Protein AF-A0A2K5PB89-F1 (afdb_monomer_lite)

Sequence (288 aa):
MTTVTVTTEIPPRDKMEDNSALYESTSAHIIEETEYVKKIRTTLEKIRTQMFKDEVRHNSTNHSLDTKLEASREAGAAALRDVARRLFENYQTQSEEVRKKHEDSKHLLQVNKVEKEQKLKQHVENLNQVAEKLEEKHSQITELENLVQRMEKEKRTLLEKKLSLENKLLQLKSSATHGKRCQDLQMEISTLQEQISHLQFVIHSQHQNLRSVIQEMEGLKNNLKEQDKRIENLKEKVNILEAQNKELKTQVALSSETTRTKVSKAVSTSELKTEGISPYFMLIRLRK

Structure (mmCIF, N/CA/C/O backbone):
data_AF-A0A2K5PB89-F1
#
_entry.id   AF-A0A2K5PB89-F1
#
loop_
_atom_site.group_PDB
_atom_site.id
_atom_site.type_symbol
_atom_site.label_atom_id
_atom_site.label_alt_id
_atom_site.label_comp_id
_atom_site.label_asym_id
_atom_site.label_entity_id
_atom_site.label_seq_id
_atom_site.pdbx_PDB_ins_code
_atom_site.Cartn_x
_atom_site.Cartn_y
_atom_site.Cartn_z
_atom_site.occupancy
_atom_site.B_iso_or_equiv
_atom_site.auth_seq_id
_atom_site.auth_comp_id
_atom_site.auth_asym_id
_atom_site.auth_atom_id
_atom_site.pdbx_PDB_model_num
ATOM 1 N N . MET A 1 1 ? 60.518 40.244 -150.344 1.00 34.81 1 MET A N 1
ATOM 2 C CA . MET A 1 1 ? 61.698 41.002 -149.879 1.00 34.81 1 MET A CA 1
ATOM 3 C C . MET A 1 1 ? 62.028 40.466 -148.488 1.00 34.81 1 MET A C 1
ATOM 5 O O . MET A 1 1 ? 61.160 40.597 -147.645 1.00 34.81 1 MET A O 1
ATOM 9 N N . THR A 1 2 ? 63.117 39.778 -148.139 1.00 36.19 2 THR A N 1
ATOM 10 C CA . THR A 1 2 ? 64.404 39.467 -148.779 1.00 36.19 2 THR A CA 1
ATOM 11 C C . THR A 1 2 ? 65.082 38.387 -147.896 1.00 36.19 2 THR A C 1
ATOM 13 O O . THR A 1 2 ? 65.172 38.591 -146.693 1.00 36.19 2 THR A O 1
ATOM 16 N N . THR A 1 3 ? 65.428 37.237 -148.504 1.00 31.86 3 THR A N 1
ATOM 17 C CA . THR A 1 3 ? 66.574 36.295 -148.298 1.00 31.86 3 THR A CA 1
ATOM 18 C C . THR A 1 3 ? 67.055 35.900 -146.879 1.00 31.86 3 THR A C 1
ATOM 20 O O . THR A 1 3 ? 67.394 36.777 -146.099 1.00 31.86 3 THR A O 1
ATOM 23 N N . VAL A 1 4 ? 67.054 34.607 -146.474 1.00 37.09 4 VAL A N 1
ATOM 24 C CA . VAL A 1 4 ? 68.012 33.492 -146.807 1.00 37.09 4 VAL A CA 1
ATOM 25 C C . VAL A 1 4 ? 69.324 33.650 -145.981 1.00 37.09 4 VAL A C 1
ATOM 27 O O . VAL A 1 4 ? 69.800 34.763 -145.835 1.00 37.09 4 VAL A O 1
ATOM 30 N N . THR A 1 5 ? 69.919 32.658 -145.294 1.00 37.16 5 THR A N 1
ATOM 31 C CA . THR A 1 5 ? 70.374 31.332 -145.764 1.00 37.16 5 THR A CA 1
ATOM 32 C C . THR A 1 5 ? 70.824 30.428 -144.605 1.00 37.16 5 THR A C 1
ATOM 34 O O . THR A 1 5 ? 71.343 30.906 -143.601 1.00 37.16 5 THR A O 1
ATOM 37 N N . VAL A 1 6 ? 70.696 29.120 -144.829 1.00 48.22 6 VAL A N 1
ATOM 38 C CA . VAL A 1 6 ? 71.283 27.987 -144.094 1.00 48.22 6 VAL A CA 1
ATOM 39 C C . VAL A 1 6 ? 72.644 27.637 -144.703 1.00 48.22 6 VAL A C 1
ATOM 41 O O . VAL A 1 6 ? 72.766 27.697 -145.926 1.00 48.22 6 VAL A O 1
ATOM 44 N N . THR A 1 7 ? 73.592 27.142 -143.899 1.00 36.47 7 THR A N 1
ATOM 45 C CA . THR A 1 7 ? 74.644 26.249 -144.413 1.00 36.47 7 THR A CA 1
ATOM 46 C C . THR A 1 7 ? 75.006 25.159 -143.401 1.00 36.47 7 THR A C 1
ATOM 48 O O . THR A 1 7 ? 75.416 25.424 -142.275 1.00 36.47 7 THR A O 1
ATOM 51 N N . THR A 1 8 ? 74.788 23.927 -143.846 1.00 46.28 8 THR A N 1
ATOM 52 C CA . THR A 1 8 ? 75.186 22.621 -143.307 1.00 46.28 8 THR A CA 1
ATOM 53 C C . THR A 1 8 ? 76.665 22.362 -143.577 1.00 46.28 8 THR A C 1
ATOM 55 O O . THR A 1 8 ? 77.081 22.749 -144.657 1.00 46.28 8 THR A O 1
ATOM 58 N N . GLU A 1 9 ? 77.385 21.628 -142.712 1.00 33.53 9 GLU A N 1
ATOM 59 C CA . GLU A 1 9 ? 78.411 20.633 -143.108 1.00 33.53 9 GLU A CA 1
ATOM 60 C C . GLU A 1 9 ? 78.618 19.553 -142.014 1.00 33.53 9 GLU A C 1
ATOM 62 O O . GLU A 1 9 ? 78.543 19.828 -140.818 1.00 33.53 9 GLU A O 1
ATOM 67 N N . ILE A 1 10 ? 78.833 18.307 -142.454 1.00 39.19 10 ILE A N 1
ATOM 68 C CA . ILE A 1 10 ? 79.086 17.038 -141.726 1.00 39.19 10 ILE A CA 1
ATOM 69 C C . ILE A 1 10 ? 79.946 16.178 -142.699 1.00 39.19 10 ILE A C 1
ATOM 71 O O . ILE A 1 10 ? 79.710 16.335 -143.901 1.00 39.19 10 ILE A O 1
ATOM 75 N N . PRO A 1 11 ? 80.752 15.143 -142.332 1.00 66.00 11 PRO A N 1
ATOM 76 C CA . PRO A 1 11 ? 81.636 14.802 -141.189 1.00 66.00 11 PRO A CA 1
ATOM 77 C C . PRO A 1 11 ? 83.072 14.409 -141.686 1.00 66.00 11 PRO A C 1
ATOM 79 O O . PRO A 1 11 ? 83.420 14.721 -142.824 1.00 66.00 11 PRO A O 1
ATOM 82 N N . PRO A 1 12 ? 83.905 13.657 -140.919 1.00 49.00 12 PRO A N 1
ATOM 83 C CA . PRO A 1 12 ? 84.003 12.213 -141.219 1.00 49.00 12 PRO A CA 1
ATOM 84 C C . PRO A 1 12 ? 84.215 11.263 -140.014 1.00 49.00 12 PRO A C 1
ATOM 86 O O . PRO A 1 12 ? 84.421 11.664 -138.874 1.00 49.00 12 PRO A O 1
ATOM 89 N N . ARG A 1 13 ? 84.105 9.968 -140.333 1.00 40.31 13 ARG A N 1
ATOM 90 C CA . ARG A 1 13 ? 83.986 8.749 -139.513 1.00 40.31 13 ARG A CA 1
ATOM 91 C C . ARG A 1 13 ? 85.312 7.971 -139.460 1.00 40.31 13 ARG A C 1
ATOM 93 O O . ARG A 1 13 ? 85.879 7.775 -140.527 1.00 40.31 13 ARG A O 1
ATOM 100 N N . ASP A 1 14 ? 85.701 7.481 -138.271 1.00 34.53 14 ASP A N 1
ATOM 101 C CA . ASP A 1 14 ? 86.522 6.275 -137.948 1.00 34.53 14 ASP A CA 1
ATOM 102 C C . ASP A 1 14 ? 86.901 6.353 -136.435 1.00 34.53 14 ASP A C 1
ATOM 104 O O . ASP A 1 14 ? 87.151 7.457 -135.970 1.00 34.53 14 ASP A O 1
ATOM 108 N N . LYS A 1 15 ? 86.939 5.348 -135.537 1.00 37.44 15 LYS A N 1
ATOM 109 C CA . LYS A 1 15 ? 87.068 3.877 -135.566 1.00 37.44 15 LYS A CA 1
ATOM 110 C C . LYS A 1 15 ? 86.442 3.243 -134.299 1.00 37.44 15 LYS A C 1
ATOM 112 O O . LYS A 1 15 ? 86.206 3.930 -133.311 1.00 37.44 15 LYS A O 1
ATOM 117 N N . MET A 1 16 ? 86.214 1.927 -134.348 1.00 48.75 16 MET A N 1
ATOM 118 C CA . MET A 1 16 ? 85.891 1.048 -133.212 1.00 48.75 16 MET A CA 1
ATOM 119 C C . MET A 1 16 ? 87.010 1.021 -132.160 1.00 48.75 16 MET A C 1
ATOM 121 O O . MET A 1 16 ? 88.164 0.820 -132.529 1.00 48.75 16 MET A O 1
ATOM 125 N N . GLU A 1 17 ? 86.647 1.095 -130.876 1.00 40.78 17 GLU A N 1
ATOM 126 C CA . GLU A 1 17 ? 87.439 0.540 -129.774 1.00 40.78 17 GLU A CA 1
ATOM 127 C C . GLU A 1 17 ? 86.531 0.133 -128.599 1.00 40.78 17 GLU A C 1
ATOM 129 O O . GLU A 1 17 ? 85.500 0.747 -128.317 1.00 40.78 17 GLU A O 1
ATOM 134 N N . ASP A 1 1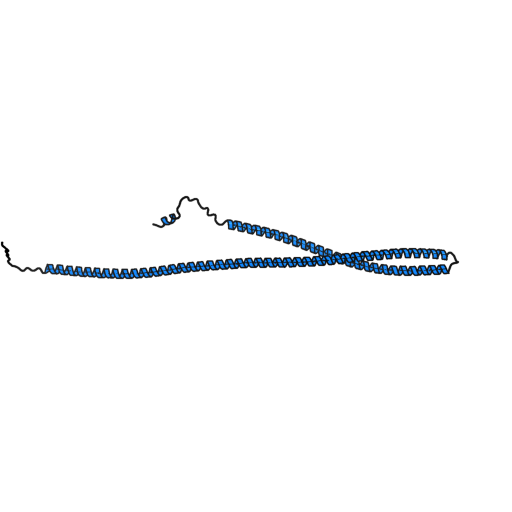8 ? 86.907 -0.992 -128.008 1.00 47.03 18 ASP A N 1
ATOM 135 C CA . ASP A 1 18 ? 86.175 -1.889 -127.121 1.00 47.03 18 ASP A CA 1
ATOM 136 C C . ASP A 1 18 ? 85.972 -1.287 -125.713 1.00 47.03 18 ASP A C 1
ATOM 138 O O . ASP A 1 18 ? 86.938 -0.957 -125.032 1.00 47.03 18 ASP A O 1
ATOM 142 N N . ASN A 1 19 ? 84.719 -1.139 -125.262 1.00 44.56 19 ASN A N 1
ATOM 143 C CA . ASN A 1 19 ? 84.359 -0.567 -123.951 1.00 44.56 19 ASN A CA 1
ATOM 144 C C . ASN A 1 19 ? 83.367 -1.473 -123.190 1.00 44.56 19 ASN A C 1
ATOM 146 O O . ASN A 1 19 ? 82.345 -1.017 -122.678 1.00 44.56 19 ASN A O 1
ATOM 150 N N . SER A 1 20 ? 83.649 -2.778 -123.111 1.00 50.94 20 SER A N 1
ATOM 151 C CA . SER A 1 20 ? 82.806 -3.756 -122.393 1.00 50.94 20 SER A CA 1
ATOM 152 C C . SER A 1 20 ? 82.901 -3.659 -120.854 1.00 50.94 20 SER A C 1
ATOM 154 O O . SER A 1 20 ? 81.954 -4.010 -120.153 1.00 50.94 20 SER A O 1
ATOM 156 N N . ALA A 1 21 ? 83.994 -3.121 -120.296 1.00 49.97 21 ALA A N 1
ATOM 157 C CA . ALA A 1 21 ? 84.246 -3.126 -118.844 1.00 49.97 21 ALA A CA 1
ATOM 158 C C . ALA A 1 21 ? 83.515 -2.019 -118.043 1.00 49.97 21 ALA A C 1
ATOM 160 O O . ALA A 1 21 ? 83.298 -2.156 -116.839 1.00 49.97 21 ALA A O 1
ATOM 161 N N . LEU A 1 22 ? 83.100 -0.921 -118.689 1.00 48.09 22 LEU A N 1
ATOM 162 C CA . LEU A 1 22 ? 82.405 0.194 -118.018 1.00 48.09 22 LEU A CA 1
ATOM 163 C C . LEU A 1 22 ? 80.899 -0.086 -117.824 1.00 48.09 22 LEU A C 1
ATOM 165 O O . LEU A 1 22 ? 80.275 0.393 -116.873 1.00 48.09 22 LEU A O 1
ATOM 169 N N . TYR A 1 23 ? 80.322 -0.897 -118.715 1.00 49.16 23 TYR A N 1
ATOM 170 C CA . TYR A 1 23 ? 78.911 -1.283 -118.692 1.00 49.16 23 TYR A CA 1
ATOM 171 C C . TYR A 1 23 ? 78.634 -2.399 -117.668 1.00 49.16 23 TYR A C 1
ATOM 173 O O . TYR A 1 23 ? 77.640 -2.326 -116.945 1.00 49.16 23 TYR A O 1
ATOM 181 N N . GLU A 1 24 ? 79.549 -3.365 -117.508 1.00 48.72 24 GLU A N 1
ATOM 182 C CA . GLU A 1 24 ? 79.448 -4.406 -116.469 1.00 48.72 24 GLU A CA 1
ATOM 183 C C . GLU A 1 24 ? 79.557 -3.838 -115.045 1.00 48.72 24 GLU A C 1
ATOM 185 O O . GLU A 1 24 ? 78.765 -4.211 -114.180 1.00 48.72 24 GLU A O 1
ATOM 190 N N . SER A 1 25 ? 80.461 -2.877 -114.810 1.00 56.00 25 SER A N 1
ATOM 191 C CA . SER A 1 25 ? 80.615 -2.199 -113.508 1.00 56.00 25 SER A CA 1
ATOM 192 C C . SER A 1 25 ? 79.359 -1.404 -113.111 1.00 56.00 25 SER A C 1
ATOM 194 O O . SER A 1 25 ? 78.907 -1.445 -111.966 1.00 56.00 25 SER A O 1
ATOM 196 N N . THR A 1 26 ? 78.715 -0.755 -114.086 1.00 65.00 26 THR A N 1
ATOM 197 C CA . THR A 1 26 ? 77.467 -0.004 -113.874 1.00 65.00 26 THR A CA 1
ATOM 198 C C . THR A 1 26 ? 76.271 -0.937 -113.645 1.00 65.00 26 THR A C 1
ATOM 200 O O . THR A 1 26 ? 75.437 -0.676 -112.780 1.00 65.00 26 THR A O 1
ATOM 203 N N . SER A 1 27 ? 76.187 -2.056 -114.374 1.00 66.00 27 SER A N 1
ATOM 204 C CA . SER A 1 27 ? 75.092 -3.021 -114.221 1.00 66.00 27 SER A CA 1
ATOM 205 C C . SER A 1 27 ? 75.179 -3.811 -112.908 1.00 66.00 27 SER A C 1
ATOM 207 O O . SER A 1 27 ? 74.146 -4.063 -112.288 1.00 66.00 27 SER A O 1
ATOM 209 N N . ALA A 1 28 ? 76.384 -4.167 -112.448 1.00 71.38 28 ALA A N 1
ATOM 210 C CA . ALA A 1 28 ? 76.595 -4.799 -111.144 1.00 71.38 28 ALA A CA 1
ATOM 211 C C . ALA A 1 28 ? 76.206 -3.862 -109.987 1.00 71.38 28 ALA A C 1
ATOM 213 O O . ALA A 1 28 ? 75.501 -4.281 -109.069 1.00 71.38 28 ALA A O 1
ATOM 214 N N . HIS A 1 29 ? 76.579 -2.581 -110.079 1.00 74.44 29 HIS A N 1
ATOM 215 C CA . HIS A 1 29 ? 76.204 -1.563 -109.098 1.00 74.44 29 HIS A CA 1
ATOM 216 C C . HIS A 1 29 ? 74.681 -1.352 -109.031 1.00 74.44 29 HIS A C 1
ATOM 218 O O . HIS A 1 29 ? 74.110 -1.305 -107.946 1.00 74.44 29 HIS A O 1
ATOM 224 N N . ILE A 1 30 ? 73.987 -1.324 -110.177 1.00 77.12 30 ILE A N 1
ATOM 225 C CA . ILE A 1 30 ? 72.516 -1.234 -110.221 1.00 77.12 30 ILE A CA 1
ATOM 226 C C . ILE A 1 30 ? 71.857 -2.462 -109.571 1.00 77.12 30 ILE A C 1
ATOM 228 O O . ILE A 1 30 ? 70.878 -2.317 -108.841 1.00 77.12 30 ILE A O 1
ATOM 232 N N . ILE A 1 31 ? 72.376 -3.673 -109.798 1.00 80.75 31 ILE A N 1
ATOM 233 C CA . ILE A 1 31 ? 71.834 -4.894 -109.180 1.00 80.75 31 ILE A CA 1
ATOM 234 C C . ILE A 1 31 ? 72.006 -4.851 -107.656 1.00 80.75 31 ILE A C 1
ATOM 236 O O . ILE A 1 31 ? 71.048 -5.117 -106.930 1.00 80.75 31 ILE A O 1
ATOM 240 N N . GLU A 1 32 ? 73.181 -4.459 -107.167 1.00 81.31 32 GLU A N 1
ATOM 241 C CA . GLU A 1 32 ? 73.450 -4.313 -105.734 1.00 81.31 32 GLU A CA 1
ATOM 242 C C . GLU A 1 32 ? 72.545 -3.255 -105.079 1.00 81.31 32 GLU A C 1
ATOM 244 O O . GLU A 1 32 ? 71.922 -3.533 -104.052 1.00 81.31 32 GLU A O 1
ATOM 249 N N . GLU A 1 33 ? 72.369 -2.095 -105.719 1.00 82.00 33 GLU A N 1
ATOM 250 C CA . GLU A 1 33 ? 71.440 -1.042 -105.286 1.00 82.00 33 GLU A CA 1
ATOM 251 C C . GLU A 1 33 ? 69.980 -1.534 -105.273 1.00 82.00 33 GLU A C 1
ATOM 253 O O . GLU A 1 33 ? 69.237 -1.283 -104.322 1.00 82.00 33 GLU A O 1
ATOM 258 N N . THR A 1 34 ? 69.543 -2.304 -106.278 1.00 84.25 34 THR A N 1
ATOM 259 C CA . THR A 1 34 ? 68.174 -2.858 -106.295 1.00 84.25 34 THR A CA 1
ATOM 260 C C . THR A 1 34 ? 67.947 -3.920 -105.217 1.00 84.25 34 THR A C 1
ATOM 262 O O . THR A 1 34 ? 66.878 -3.944 -104.597 1.00 84.25 34 THR A O 1
ATOM 265 N N . GLU A 1 35 ? 68.940 -4.765 -104.930 1.00 85.31 35 GLU A N 1
ATOM 266 C CA . GLU A 1 35 ? 68.883 -5.724 -103.823 1.00 85.31 35 GLU A CA 1
ATOM 267 C C . GLU A 1 35 ? 68.937 -5.010 -102.458 1.00 85.31 35 GLU A C 1
ATOM 269 O O . GLU A 1 35 ? 68.202 -5.383 -101.535 1.00 85.31 35 GLU A O 1
ATOM 274 N N . TYR A 1 36 ? 69.690 -3.913 -102.337 1.00 87.50 36 TYR A N 1
ATOM 275 C CA . TYR A 1 36 ? 69.694 -3.047 -101.156 1.00 87.50 36 TYR A CA 1
ATOM 276 C C . TYR A 1 36 ? 68.327 -2.380 -100.924 1.00 87.50 36 TYR A C 1
ATOM 278 O O . TYR A 1 36 ? 67.758 -2.489 -99.832 1.00 87.50 36 TYR A O 1
ATOM 286 N N . VAL A 1 37 ? 67.721 -1.793 -101.961 1.00 89.25 37 VAL A N 1
ATOM 287 C CA . VAL A 1 37 ? 66.368 -1.210 -101.909 1.00 89.25 37 VAL A CA 1
ATOM 288 C C . VAL A 1 37 ? 65.320 -2.264 -101.545 1.00 89.25 37 VAL A C 1
ATOM 290 O O . VAL A 1 37 ? 64.422 -2.010 -100.739 1.00 89.25 37 VAL A O 1
ATOM 293 N N . LYS A 1 38 ? 65.431 -3.485 -102.072 1.00 89.06 38 LYS A N 1
ATOM 294 C CA . LYS A 1 38 ? 64.535 -4.604 -101.739 1.00 89.06 38 LYS A CA 1
ATOM 295 C C . LYS A 1 38 ? 64.688 -5.045 -100.279 1.00 89.06 38 LYS A C 1
ATOM 297 O O . LYS A 1 38 ? 63.682 -5.323 -99.613 1.00 89.06 38 LYS A O 1
ATOM 302 N N . LYS A 1 39 ? 65.911 -5.048 -99.742 1.00 91.19 39 LYS A N 1
ATOM 303 C CA . LYS A 1 39 ? 66.186 -5.290 -98.318 1.00 91.19 39 LYS A CA 1
ATOM 304 C C . LYS A 1 39 ? 65.609 -4.182 -97.432 1.00 91.19 39 LYS A C 1
ATOM 306 O O . LYS A 1 39 ? 64.982 -4.490 -96.418 1.00 91.19 39 LYS A O 1
ATOM 311 N N . ILE A 1 40 ? 65.714 -2.916 -97.839 1.00 91.81 40 ILE A N 1
ATOM 312 C CA . ILE A 1 40 ? 65.055 -1.793 -97.153 1.00 91.81 40 ILE A CA 1
ATOM 313 C C . ILE A 1 40 ? 63.537 -1.972 -97.179 1.00 91.81 40 ILE A C 1
ATOM 315 O O . ILE A 1 40 ? 62.902 -1.931 -96.129 1.00 91.81 40 ILE A O 1
ATOM 319 N N . ARG A 1 41 ? 62.949 -2.244 -98.348 1.00 92.06 41 ARG A N 1
ATOM 320 C CA . ARG A 1 41 ? 61.498 -2.414 -98.510 1.00 92.06 41 ARG A CA 1
ATOM 321 C C . ARG A 1 41 ? 60.953 -3.532 -97.625 1.00 92.06 41 ARG A C 1
ATOM 323 O O . ARG A 1 41 ? 59.951 -3.346 -96.944 1.00 92.06 41 ARG A O 1
ATOM 330 N N . THR A 1 42 ? 61.620 -4.685 -97.603 1.00 92.19 42 THR A N 1
ATOM 331 C CA . THR A 1 42 ? 61.216 -5.811 -96.743 1.00 92.19 42 THR A CA 1
ATOM 332 C C . THR A 1 42 ? 61.396 -5.504 -95.257 1.00 92.19 42 THR A C 1
ATOM 334 O O . THR A 1 42 ? 60.588 -5.950 -94.445 1.00 92.19 42 THR A O 1
ATOM 337 N N . THR A 1 43 ? 62.411 -4.721 -94.888 1.00 90.88 43 THR A N 1
ATOM 338 C CA . THR A 1 43 ? 62.620 -4.278 -93.502 1.00 90.88 43 THR A CA 1
ATOM 339 C C . THR A 1 43 ? 61.549 -3.273 -93.071 1.00 90.88 43 THR A C 1
ATOM 341 O O . THR A 1 43 ? 60.969 -3.432 -92.000 1.00 90.88 43 THR A O 1
ATOM 344 N N . LEU A 1 44 ? 61.208 -2.300 -93.922 1.00 92.12 44 LEU A N 1
ATOM 345 C CA . LEU A 1 44 ? 60.130 -1.339 -93.676 1.00 92.12 44 LEU A CA 1
ATOM 346 C C . LEU A 1 44 ? 58.765 -2.026 -93.553 1.00 92.12 44 LEU A C 1
ATOM 348 O O . LEU A 1 44 ? 57.996 -1.684 -92.659 1.00 92.12 44 LEU A O 1
ATOM 352 N N . GLU A 1 45 ? 58.481 -3.036 -94.379 1.00 92.50 45 GLU A N 1
ATOM 353 C CA . GLU A 1 45 ? 57.230 -3.800 -94.289 1.00 92.50 45 GLU A CA 1
ATOM 354 C C . GLU A 1 45 ? 57.144 -4.620 -92.988 1.00 92.50 45 GLU A C 1
ATOM 356 O O . GLU A 1 45 ? 56.098 -4.678 -92.336 1.00 92.50 45 GLU A O 1
ATOM 361 N N . LYS A 1 46 ? 58.264 -5.201 -92.537 1.00 93.19 46 LYS A N 1
ATOM 362 C CA . LYS A 1 46 ? 58.347 -5.874 -91.229 1.00 93.19 46 LYS A CA 1
ATOM 363 C C . LYS A 1 46 ? 58.137 -4.902 -90.067 1.00 93.19 46 LYS A C 1
ATOM 365 O O . LYS A 1 46 ? 57.410 -5.228 -89.135 1.00 93.19 46 LYS A O 1
ATOM 370 N N . ILE A 1 47 ? 58.723 -3.706 -90.129 1.00 93.19 47 ILE A N 1
ATOM 371 C CA . ILE A 1 47 ? 58.517 -2.663 -89.113 1.00 93.19 47 ILE A CA 1
ATOM 372 C C . ILE A 1 47 ? 57.050 -2.225 -89.103 1.00 93.19 47 ILE A C 1
ATOM 374 O O . ILE A 1 47 ? 56.433 -2.192 -88.044 1.00 93.19 47 ILE A O 1
ATOM 378 N N . ARG A 1 48 ? 56.454 -1.963 -90.272 1.00 92.56 48 ARG A N 1
ATOM 379 C CA . ARG A 1 48 ? 55.042 -1.576 -90.403 1.00 92.56 48 ARG A CA 1
ATOM 380 C C . ARG A 1 48 ? 54.098 -2.620 -89.808 1.00 92.56 48 ARG A C 1
ATOM 382 O O . ARG A 1 48 ? 53.204 -2.275 -89.038 1.00 92.56 48 ARG A O 1
ATOM 389 N N . THR A 1 49 ? 54.298 -3.891 -90.150 1.00 92.25 49 THR A N 1
ATOM 390 C CA . THR A 1 49 ? 53.470 -4.991 -89.632 1.00 92.25 49 THR A CA 1
ATOM 391 C C . THR A 1 49 ? 53.660 -5.205 -88.132 1.00 92.25 49 THR A C 1
ATOM 393 O O . THR A 1 49 ? 52.685 -5.506 -87.444 1.00 92.25 49 THR A O 1
ATOM 396 N N . GLN A 1 50 ? 54.874 -5.015 -87.607 1.00 92.12 50 GLN A N 1
ATOM 397 C CA . GLN A 1 50 ? 55.140 -5.088 -86.172 1.00 92.12 50 GLN A CA 1
ATOM 398 C C . GLN A 1 50 ? 54.491 -3.925 -85.408 1.00 92.12 50 GLN A C 1
ATOM 400 O O . GLN A 1 50 ? 53.791 -4.175 -84.433 1.00 92.12 50 GLN A O 1
ATOM 405 N N . MET A 1 51 ? 54.623 -2.684 -85.894 1.00 89.00 51 MET A N 1
ATOM 406 C CA . MET A 1 51 ? 53.982 -1.510 -85.287 1.00 89.00 51 MET A CA 1
ATOM 407 C C . MET A 1 51 ? 52.462 -1.665 -85.208 1.00 89.00 51 MET A C 1
ATOM 409 O O . MET A 1 51 ? 51.884 -1.429 -84.154 1.00 89.00 51 MET A O 1
ATOM 413 N N . PHE A 1 52 ? 51.813 -2.130 -86.282 1.00 91.12 52 PHE A N 1
ATOM 414 C CA . PHE A 1 52 ? 50.363 -2.346 -86.279 1.00 91.12 52 PHE A CA 1
ATOM 415 C C . PHE A 1 52 ? 49.940 -3.439 -85.286 1.00 91.12 52 PHE A C 1
ATOM 417 O O . PHE A 1 52 ? 48.955 -3.291 -84.565 1.00 91.12 52 PHE A O 1
ATOM 424 N N . LYS A 1 53 ? 50.696 -4.543 -85.208 1.00 90.75 53 LYS A N 1
ATOM 425 C CA . LYS A 1 53 ? 50.439 -5.608 -84.226 1.00 90.75 53 LYS A CA 1
ATOM 426 C C . LYS A 1 53 ? 50.593 -5.110 -82.791 1.00 90.75 53 LYS A C 1
ATOM 428 O O . LYS A 1 53 ? 49.789 -5.484 -81.938 1.00 90.75 53 LYS A O 1
ATOM 433 N N . ASP A 1 54 ? 51.605 -4.292 -82.525 1.00 90.38 54 ASP A N 1
ATOM 434 C CA . ASP A 1 54 ? 51.850 -3.750 -81.193 1.00 90.38 54 ASP A CA 1
ATOM 435 C C . ASP A 1 54 ? 50.806 -2.693 -80.818 1.00 90.38 54 ASP A C 1
ATOM 437 O O . ASP A 1 54 ? 50.297 -2.733 -79.704 1.00 90.38 54 ASP A O 1
ATOM 441 N N . GLU A 1 55 ? 50.375 -1.840 -81.749 1.00 89.88 55 GLU A N 1
ATOM 442 C CA . GLU A 1 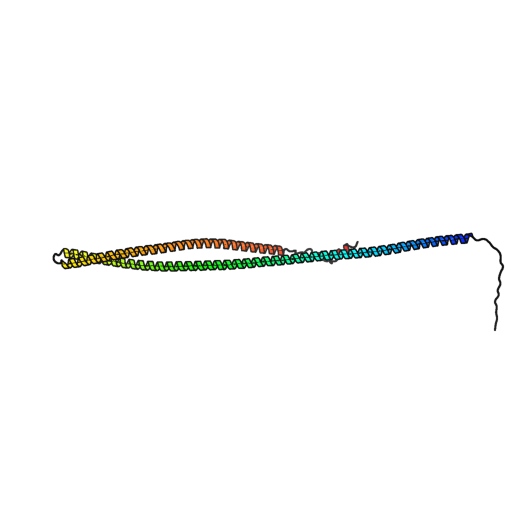55 ? 49.288 -0.876 -81.539 1.00 89.88 55 GLU A CA 1
ATOM 443 C C . GLU A 1 55 ? 47.955 -1.567 -81.208 1.00 89.88 55 GLU A C 1
ATOM 445 O O . GLU A 1 55 ? 47.300 -1.228 -80.221 1.00 89.88 55 GLU A O 1
ATOM 450 N N . VAL A 1 56 ? 47.581 -2.602 -81.968 1.00 89.88 56 VAL A N 1
ATOM 451 C CA . VAL A 1 56 ? 46.375 -3.401 -81.689 1.00 89.88 56 VAL A CA 1
ATOM 452 C C . VAL A 1 56 ? 46.477 -4.099 -80.331 1.00 89.88 56 VAL A C 1
ATOM 454 O O . VAL A 1 56 ? 45.510 -4.107 -79.564 1.00 89.88 56 VAL A O 1
ATOM 457 N N . ARG A 1 57 ? 47.650 -4.654 -79.997 1.00 88.62 57 ARG A N 1
ATOM 458 C CA . ARG A 1 57 ? 47.893 -5.285 -78.693 1.00 88.62 57 ARG A CA 1
ATOM 459 C C . ARG A 1 57 ? 47.761 -4.267 -77.562 1.00 88.62 57 ARG A C 1
ATOM 461 O O . ARG A 1 57 ? 47.045 -4.544 -76.605 1.00 88.62 57 ARG A O 1
ATOM 468 N N . HIS A 1 58 ? 48.397 -3.103 -77.686 1.00 89.31 58 HIS A N 1
ATOM 469 C CA . HIS A 1 58 ? 48.346 -2.030 -76.696 1.00 89.31 58 HIS A CA 1
ATOM 470 C C . HIS A 1 58 ? 46.920 -1.519 -76.485 1.00 89.31 58 HIS A C 1
ATOM 472 O O . HIS A 1 58 ? 46.478 -1.414 -75.340 1.00 89.31 58 HIS A O 1
ATOM 478 N N . ASN A 1 59 ? 46.164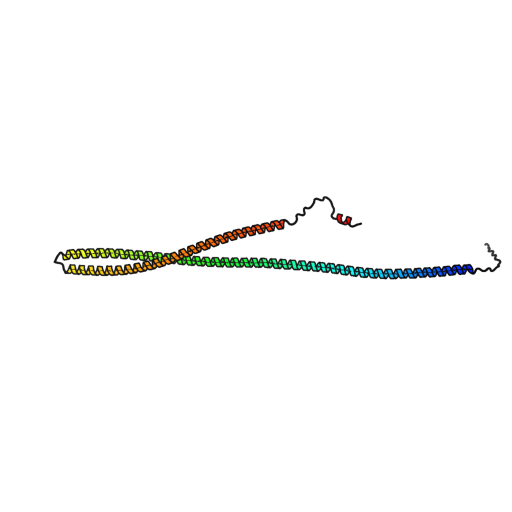 -1.293 -77.562 1.00 89.44 59 ASN A N 1
ATOM 479 C CA . ASN A 1 59 ? 44.766 -0.871 -77.476 1.00 89.44 59 ASN A CA 1
ATOM 480 C C . ASN A 1 59 ? 43.886 -1.928 -76.799 1.00 89.44 59 ASN A C 1
ATOM 482 O O . ASN A 1 59 ? 43.083 -1.592 -75.930 1.00 89.44 59 ASN A O 1
ATOM 486 N N . SER A 1 60 ? 44.073 -3.211 -77.124 1.00 89.31 60 SER A N 1
ATOM 487 C CA . SER A 1 60 ? 43.349 -4.306 -76.468 1.00 89.31 60 SER A CA 1
ATOM 488 C C . SER A 1 60 ? 43.697 -4.422 -74.979 1.00 89.31 60 SER A C 1
ATOM 490 O O . SER A 1 60 ? 42.800 -4.564 -74.144 1.00 89.31 60 SER A O 1
ATOM 492 N N . THR A 1 61 ? 44.980 -4.304 -74.616 1.00 91.31 61 THR A N 1
ATOM 493 C CA . THR A 1 61 ? 45.406 -4.338 -73.211 1.00 91.31 61 THR A CA 1
ATOM 494 C C . THR A 1 61 ? 44.894 -3.136 -72.429 1.00 91.31 61 THR A C 1
ATOM 496 O O . THR A 1 61 ? 44.398 -3.320 -71.321 1.00 91.31 61 THR A O 1
ATOM 499 N N . ASN A 1 62 ? 44.945 -1.932 -73.004 1.00 92.12 62 ASN A N 1
ATOM 500 C CA . ASN A 1 62 ? 44.450 -0.715 -72.359 1.00 92.12 62 ASN A CA 1
ATOM 501 C C . ASN A 1 62 ? 42.939 -0.797 -72.131 1.00 92.12 62 ASN A C 1
ATOM 503 O O . ASN A 1 62 ? 42.482 -0.577 -71.015 1.00 92.12 62 ASN A O 1
ATOM 507 N N . HIS A 1 63 ? 42.174 -1.237 -73.135 1.00 93.19 63 HIS A N 1
ATOM 508 C CA . HIS A 1 63 ? 40.733 -1.436 -72.987 1.00 93.19 63 HIS A CA 1
ATOM 509 C C . HIS A 1 63 ? 40.387 -2.475 -71.902 1.00 93.19 63 HIS A C 1
ATOM 511 O O . HIS A 1 63 ? 39.453 -2.290 -71.116 1.00 93.19 63 HIS A O 1
ATOM 517 N N . SER A 1 64 ? 41.166 -3.561 -71.807 1.00 93.56 64 SER A N 1
ATOM 518 C CA . SER A 1 64 ? 41.006 -4.558 -70.741 1.00 93.56 64 SER A CA 1
ATOM 519 C C . SER A 1 64 ? 41.320 -3.988 -69.353 1.00 93.56 64 SER A C 1
ATOM 521 O O . SER A 1 64 ? 40.609 -4.293 -68.393 1.00 93.56 64 SER A O 1
ATOM 523 N N . LEU A 1 65 ? 42.365 -3.165 -69.234 1.00 93.75 65 LEU A N 1
ATOM 524 C CA . LEU A 1 65 ? 42.739 -2.514 -67.979 1.00 93.75 65 LEU A CA 1
ATOM 525 C C . LEU A 1 65 ? 41.683 -1.502 -67.531 1.00 93.75 65 LEU A C 1
ATOM 527 O O . LEU A 1 65 ? 41.293 -1.547 -66.367 1.00 93.75 65 LEU A O 1
ATOM 531 N N . ASP A 1 66 ? 41.162 -0.680 -68.442 1.00 94.44 66 ASP A N 1
ATOM 532 C CA . ASP A 1 66 ? 40.072 0.258 -68.151 1.00 94.44 66 ASP A CA 1
ATOM 533 C C . ASP A 1 66 ? 38.827 -0.479 -67.653 1.00 94.44 66 ASP A C 1
ATOM 535 O O . ASP A 1 66 ? 38.265 -0.131 -66.616 1.00 94.44 66 ASP A O 1
ATOM 539 N N . THR A 1 67 ? 38.445 -1.571 -68.321 1.00 94.31 67 THR A N 1
ATOM 540 C CA . THR A 1 67 ? 37.291 -2.384 -67.905 1.00 94.31 67 THR A CA 1
ATOM 541 C C . THR A 1 67 ? 37.488 -2.974 -66.504 1.00 94.31 67 THR A C 1
ATOM 543 O O . THR A 1 67 ? 36.569 -2.964 -65.687 1.00 94.31 67 THR A O 1
ATOM 546 N N . LYS A 1 68 ? 38.690 -3.476 -66.189 1.00 95.62 68 LYS A N 1
ATOM 547 C CA . LYS A 1 68 ? 39.012 -4.010 -64.853 1.00 95.62 68 LYS A CA 1
ATOM 548 C C . LYS A 1 68 ? 39.021 -2.924 -63.784 1.00 95.62 68 LYS A C 1
ATOM 550 O O . LYS A 1 68 ? 38.603 -3.176 -62.656 1.00 95.62 68 LYS A O 1
ATOM 555 N N . LEU A 1 69 ? 39.518 -1.742 -64.125 1.00 94.75 69 LEU A N 1
ATOM 556 C CA . LEU A 1 69 ? 39.587 -0.605 -63.223 1.00 94.75 69 LEU A CA 1
ATOM 557 C C . LEU A 1 69 ? 38.185 -0.082 -62.896 1.00 94.75 69 LEU A C 1
ATOM 559 O O . LEU A 1 69 ? 37.881 0.106 -61.720 1.00 94.75 69 LEU A O 1
ATOM 563 N N . GLU A 1 70 ? 37.308 0.044 -63.891 1.00 94.50 70 GLU A N 1
ATOM 564 C CA . GLU A 1 70 ? 35.902 0.397 -63.676 1.00 94.50 70 GLU A CA 1
ATOM 565 C C . GLU A 1 70 ? 35.142 -0.692 -62.908 1.00 94.50 70 GLU A C 1
ATOM 567 O O . GLU A 1 70 ? 34.432 -0.385 -61.953 1.00 94.50 70 GLU A O 1
ATOM 572 N N . ALA A 1 71 ? 35.365 -1.975 -63.211 1.00 94.62 71 ALA A N 1
ATOM 573 C CA . ALA A 1 71 ? 34.773 -3.071 -62.441 1.00 94.62 71 ALA A CA 1
ATOM 574 C C . ALA A 1 71 ? 35.230 -3.070 -60.969 1.00 94.62 71 ALA A C 1
ATOM 576 O O . ALA A 1 71 ? 34.423 -3.296 -60.070 1.00 94.62 71 ALA A O 1
ATOM 577 N N . SER A 1 72 ? 36.510 -2.786 -60.705 1.00 95.38 72 SER A N 1
ATOM 578 C CA . SER A 1 72 ? 37.055 -2.673 -59.346 1.00 95.38 72 SER A CA 1
ATOM 579 C C . SER A 1 72 ? 36.475 -1.467 -58.597 1.00 95.38 72 SER A C 1
ATOM 581 O O . SER A 1 72 ? 36.083 -1.585 -57.433 1.00 95.38 72 SER A O 1
ATOM 583 N N . ARG A 1 73 ? 36.346 -0.317 -59.274 1.00 95.69 73 ARG A N 1
ATOM 584 C CA . ARG A 1 73 ? 35.702 0.887 -58.726 1.00 95.69 73 ARG A CA 1
ATOM 585 C C . ARG A 1 73 ? 34.241 0.635 -58.378 1.00 95.69 73 ARG A C 1
ATOM 587 O O . ARG A 1 73 ? 33.827 0.964 -57.267 1.00 95.69 73 ARG A O 1
ATOM 594 N N . GLU A 1 74 ? 33.484 0.020 -59.281 1.00 95.44 74 GLU A N 1
ATOM 595 C CA . GLU A 1 74 ? 32.069 -0.277 -59.060 1.00 95.44 74 GLU A CA 1
ATOM 596 C C . GLU A 1 74 ? 31.877 -1.330 -57.963 1.00 95.44 74 GLU A C 1
ATOM 598 O O . GLU A 1 74 ? 31.018 -1.160 -57.102 1.00 95.44 74 GLU A O 1
ATOM 603 N N . ALA A 1 75 ? 32.720 -2.367 -57.909 1.00 95.44 75 ALA A N 1
ATOM 604 C CA . ALA A 1 75 ? 32.708 -3.336 -56.814 1.00 95.44 75 ALA A CA 1
ATOM 605 C C . ALA A 1 75 ? 32.990 -2.668 -55.455 1.00 95.44 75 ALA A C 1
ATOM 607 O O . ALA A 1 75 ? 32.297 -2.944 -54.473 1.00 95.44 75 ALA A O 1
ATOM 608 N N . GLY A 1 76 ? 33.956 -1.744 -55.397 1.00 95.00 76 GLY A N 1
ATOM 609 C CA . GLY A 1 76 ? 34.248 -0.955 -54.199 1.00 95.00 76 GLY A CA 1
ATOM 610 C C . GLY A 1 76 ? 33.088 -0.041 -53.791 1.00 95.00 76 GLY A C 1
ATOM 611 O O . GLY A 1 76 ? 32.697 -0.014 -52.624 1.00 95.00 76 GLY A O 1
ATOM 612 N N . ALA A 1 77 ? 32.482 0.664 -54.750 1.00 96.75 77 ALA A N 1
ATOM 613 C CA . ALA A 1 77 ? 31.319 1.513 -54.508 1.00 96.75 77 ALA A CA 1
ATOM 614 C C . ALA A 1 77 ? 30.099 0.697 -54.045 1.00 96.75 77 ALA A C 1
ATOM 616 O O . ALA A 1 77 ? 29.397 1.105 -53.118 1.00 96.75 77 ALA A O 1
ATOM 617 N N . ALA A 1 78 ? 29.864 -0.477 -54.636 1.00 97.06 78 ALA A N 1
ATOM 618 C CA . ALA A 1 78 ? 28.806 -1.395 -54.232 1.00 97.06 78 ALA A CA 1
ATOM 619 C C . ALA A 1 78 ? 29.015 -1.918 -52.804 1.00 97.06 78 ALA A C 1
ATOM 621 O O . ALA A 1 78 ? 28.068 -1.903 -52.017 1.00 97.06 78 ALA A O 1
ATOM 622 N N . ALA A 1 79 ? 30.244 -2.297 -52.441 1.00 97.19 79 ALA A N 1
ATOM 623 C CA . ALA A 1 79 ? 30.580 -2.710 -51.080 1.00 97.19 79 ALA A CA 1
ATOM 624 C C . ALA A 1 79 ? 30.338 -1.581 -50.064 1.00 97.19 79 ALA A C 1
ATOM 626 O O . ALA A 1 79 ? 29.737 -1.812 -49.017 1.00 97.19 79 ALA A O 1
ATOM 627 N N . LEU A 1 80 ? 30.724 -0.341 -50.389 1.00 97.25 80 LEU A N 1
ATOM 628 C CA . LEU A 1 80 ? 30.454 0.820 -49.534 1.00 97.25 80 LEU A CA 1
ATOM 629 C C . LEU A 1 80 ? 28.951 1.083 -49.369 1.00 97.25 80 LEU A C 1
ATOM 631 O O . LEU A 1 80 ? 28.501 1.353 -48.255 1.00 97.25 80 LEU A O 1
ATOM 635 N N . ARG A 1 81 ? 28.160 0.967 -50.445 1.00 97.88 81 ARG A N 1
ATOM 636 C CA . ARG A 1 81 ? 26.694 1.094 -50.377 1.00 97.88 81 ARG A CA 1
ATOM 637 C C . ARG A 1 81 ? 26.063 -0.002 -49.516 1.00 97.88 81 ARG A C 1
ATOM 639 O O . ARG A 1 81 ? 25.135 0.300 -48.769 1.00 97.88 81 ARG A O 1
ATOM 646 N N . ASP A 1 82 ? 26.550 -1.241 -49.599 1.00 97.50 82 ASP A N 1
ATOM 647 C CA . ASP A 1 82 ? 26.069 -2.353 -48.765 1.00 97.50 82 ASP A CA 1
ATOM 648 C C . ASP A 1 82 ? 26.379 -2.114 -47.281 1.00 97.50 82 ASP A C 1
ATOM 650 O O . ASP A 1 82 ? 25.491 -2.207 -46.436 1.00 97.50 82 ASP A O 1
ATOM 654 N N . VAL A 1 83 ? 27.612 -1.705 -46.963 1.00 97.88 83 VAL A N 1
ATOM 655 C CA . VAL A 1 83 ? 28.016 -1.376 -45.588 1.00 97.88 83 VAL A CA 1
ATOM 656 C C . VAL A 1 83 ? 27.193 -0.213 -45.031 1.00 97.88 83 VAL A C 1
ATOM 658 O O . VAL A 1 83 ? 26.685 -0.310 -43.914 1.00 97.88 83 VAL A O 1
ATOM 661 N N . ALA A 1 84 ? 27.011 0.864 -45.802 1.00 97.31 84 ALA A N 1
ATOM 662 C CA . ALA A 1 84 ? 26.211 2.013 -45.383 1.00 97.31 84 ALA A CA 1
ATOM 663 C C . ALA A 1 84 ? 24.747 1.628 -45.119 1.00 97.31 84 ALA A C 1
ATOM 665 O O . ALA A 1 84 ? 24.173 2.041 -44.112 1.00 97.31 84 ALA A O 1
ATOM 666 N N . ARG A 1 85 ? 24.162 0.791 -45.987 1.00 98.06 85 ARG A N 1
ATOM 667 C CA . ARG A 1 85 ? 22.797 0.280 -45.821 1.00 98.06 85 ARG A CA 1
ATOM 668 C C . ARG A 1 85 ? 22.658 -0.541 -44.542 1.00 98.06 85 ARG A C 1
ATOM 670 O O . ARG A 1 85 ? 21.800 -0.228 -43.724 1.00 98.06 85 ARG A O 1
ATOM 677 N N . ARG A 1 86 ? 23.536 -1.526 -44.327 1.00 97.81 86 ARG A N 1
ATOM 678 C CA . ARG A 1 86 ? 23.517 -2.368 -43.118 1.00 97.81 86 ARG A CA 1
ATOM 679 C C . ARG A 1 86 ? 23.692 -1.549 -41.845 1.00 97.81 86 ARG A C 1
ATOM 681 O O . ARG A 1 86 ? 23.043 -1.828 -40.842 1.00 97.81 86 ARG A O 1
ATOM 688 N N . LEU A 1 87 ? 24.571 -0.547 -41.869 1.00 97.94 87 LEU A N 1
ATOM 689 C CA . LEU A 1 87 ? 24.801 0.324 -40.718 1.00 97.94 87 LEU A CA 1
ATOM 690 C C . LEU A 1 87 ? 23.556 1.156 -40.391 1.00 97.94 87 LEU A C 1
ATOM 692 O O . LEU A 1 87 ? 23.197 1.275 -39.221 1.00 97.94 87 LEU A O 1
ATOM 696 N N . PHE A 1 88 ? 22.873 1.676 -41.412 1.00 97.31 88 PHE A N 1
ATOM 697 C CA . PHE A 1 88 ? 21.614 2.396 -41.242 1.00 97.31 88 PHE A CA 1
ATOM 698 C C . PHE A 1 88 ? 20.497 1.492 -40.704 1.00 97.31 88 PHE A C 1
ATOM 700 O O . PHE A 1 88 ? 19.857 1.840 -39.715 1.00 97.31 88 PHE A O 1
ATOM 707 N N . GLU A 1 89 ? 20.306 0.312 -41.299 1.00 98.06 89 GLU A N 1
ATOM 708 C CA . GLU A 1 89 ? 19.308 -0.673 -40.859 1.00 98.06 89 GLU A CA 1
ATOM 709 C C . GLU A 1 89 ? 19.545 -1.114 -39.410 1.00 98.06 89 GLU A C 1
ATOM 711 O O . GLU A 1 89 ? 18.606 -1.188 -38.615 1.00 98.06 89 GLU A O 1
ATOM 716 N N . ASN A 1 90 ? 20.804 -1.357 -39.036 1.00 97.88 90 ASN A N 1
ATOM 717 C CA . ASN A 1 90 ? 21.165 -1.740 -37.675 1.00 97.88 90 ASN A CA 1
ATOM 718 C C . ASN A 1 90 ? 20.894 -0.600 -36.681 1.00 97.88 90 ASN A C 1
ATOM 720 O O . ASN A 1 90 ? 20.248 -0.817 -35.658 1.00 97.88 90 ASN A O 1
ATOM 724 N N . TYR A 1 91 ? 21.300 0.633 -37.009 1.00 97.56 91 TYR A N 1
ATOM 725 C CA . TYR A 1 91 ? 21.001 1.802 -36.178 1.00 97.56 91 TYR A CA 1
ATOM 726 C C . TYR A 1 91 ? 19.492 2.006 -35.992 1.00 97.56 91 TYR A C 1
ATOM 728 O O . TYR A 1 91 ? 19.030 2.223 -34.871 1.00 97.56 91 TYR A O 1
ATOM 736 N N . GLN A 1 92 ? 18.717 1.903 -37.074 1.00 97.44 92 GLN A N 1
ATOM 737 C CA . GLN A 1 92 ? 17.265 2.029 -37.026 1.00 97.44 92 GLN A CA 1
ATOM 738 C C . GLN A 1 92 ? 16.647 0.946 -36.136 1.00 97.44 92 GLN A C 1
ATOM 740 O O . GLN A 1 92 ? 15.891 1.267 -35.219 1.00 97.44 92 GLN A O 1
ATOM 745 N N . THR A 1 93 ? 17.024 -0.316 -36.351 1.00 97.12 93 THR A N 1
ATOM 746 C CA . THR A 1 93 ? 16.526 -1.458 -35.571 1.00 97.12 93 THR A CA 1
ATOM 747 C C . THR A 1 93 ? 16.853 -1.296 -34.087 1.00 97.12 93 THR A C 1
ATOM 749 O O . THR A 1 93 ? 15.973 -1.435 -33.238 1.00 97.12 93 THR A O 1
ATOM 752 N N . GLN A 1 94 ? 18.097 -0.938 -33.756 1.00 96.94 94 GLN A N 1
ATOM 753 C CA . GLN A 1 94 ? 18.531 -0.744 -32.373 1.00 96.94 94 GLN A CA 1
ATOM 754 C C . GLN A 1 94 ? 17.796 0.426 -31.704 1.00 96.94 94 GLN A C 1
ATOM 756 O O . GLN A 1 94 ? 17.376 0.321 -30.552 1.00 96.94 94 GLN A O 1
ATOM 761 N N . SER A 1 95 ? 17.618 1.537 -32.420 1.00 95.19 95 SER A N 1
ATOM 762 C CA . SER A 1 95 ? 16.884 2.706 -31.928 1.00 95.19 95 SER A CA 1
ATOM 763 C C . SER A 1 95 ? 15.417 2.369 -31.644 1.00 95.19 95 SER A C 1
ATOM 765 O O . SER A 1 95 ? 14.888 2.690 -30.575 1.00 95.19 95 SER A O 1
ATOM 767 N N . GLU A 1 96 ? 14.764 1.652 -32.560 1.00 97.38 96 GLU A N 1
ATOM 768 C CA . GLU A 1 96 ? 13.385 1.203 -32.390 1.00 97.38 96 GLU A CA 1
ATOM 769 C C . GLU A 1 96 ? 13.237 0.211 -31.233 1.00 97.38 96 GLU A C 1
ATOM 771 O O . GLU A 1 96 ? 12.291 0.335 -30.453 1.00 97.38 96 GLU A O 1
ATOM 776 N N . GLU A 1 97 ? 14.178 -0.721 -31.068 1.00 97.25 97 GLU A N 1
ATOM 777 C CA . GLU A 1 97 ? 14.175 -1.679 -29.961 1.00 97.25 97 GLU A CA 1
ATOM 778 C C . GLU A 1 97 ? 14.331 -0.977 -28.605 1.00 97.25 97 GLU A C 1
ATOM 780 O O . GLU A 1 97 ? 13.579 -1.262 -27.671 1.00 97.25 97 GLU A O 1
ATOM 785 N N . VAL A 1 98 ? 15.265 -0.028 -28.490 1.00 96.25 98 VAL A N 1
ATOM 786 C CA . VAL A 1 98 ? 15.457 0.762 -27.263 1.00 96.25 98 VAL A CA 1
ATOM 787 C C . VAL A 1 98 ? 14.209 1.585 -26.951 1.00 96.25 98 VAL A C 1
ATOM 789 O O . VAL A 1 98 ? 13.751 1.594 -25.806 1.00 96.25 98 VAL A O 1
ATOM 792 N N . ARG A 1 99 ? 13.613 2.230 -27.960 1.00 96.19 99 ARG A N 1
ATOM 793 C CA . ARG A 1 99 ? 12.360 2.979 -27.803 1.00 96.19 99 ARG A CA 1
ATOM 794 C C . ARG A 1 99 ? 11.223 2.071 -27.338 1.00 96.19 99 ARG A C 1
ATOM 796 O O . ARG A 1 99 ? 10.508 2.428 -26.407 1.00 96.19 99 ARG A O 1
ATOM 803 N N . LYS A 1 100 ? 11.078 0.888 -27.941 1.00 97.94 100 LYS A N 1
ATOM 804 C CA . LYS A 1 100 ? 10.055 -0.090 -27.558 1.00 97.94 100 LYS A CA 1
ATOM 805 C C . LYS A 1 100 ? 10.246 -0.559 -26.115 1.00 97.94 100 LYS A C 1
ATOM 807 O O . LYS A 1 100 ? 9.307 -0.478 -25.335 1.00 97.94 100 LYS A O 1
ATOM 812 N N . LYS A 1 101 ? 11.468 -0.946 -25.727 1.00 96.88 101 LYS A N 1
ATOM 813 C CA . LYS A 1 101 ? 11.794 -1.327 -24.339 1.00 96.88 101 LYS A CA 1
ATOM 814 C C . LYS A 1 101 ? 11.477 -0.208 -23.345 1.00 96.88 101 LYS A C 1
ATOM 816 O O . LYS A 1 101 ? 11.004 -0.486 -22.245 1.00 96.88 101 LYS A O 1
ATOM 821 N N . HIS A 1 102 ? 11.732 1.047 -23.716 1.00 96.00 102 HIS A N 1
ATOM 822 C CA . HIS A 1 102 ? 11.398 2.196 -22.879 1.00 96.00 102 HIS A CA 1
ATOM 823 C C . HIS A 1 102 ? 9.884 2.351 -22.685 1.00 96.00 102 HIS A C 1
ATOM 825 O O . HIS A 1 102 ? 9.433 2.487 -21.547 1.00 96.00 102 HIS A O 1
ATOM 831 N N . GLU A 1 103 ? 9.100 2.288 -23.764 1.00 96.69 103 GLU A N 1
ATOM 832 C CA . GLU A 1 103 ? 7.635 2.351 -23.675 1.00 96.69 103 GLU A CA 1
ATOM 833 C C . GLU A 1 103 ? 7.064 1.167 -22.882 1.00 96.69 103 GLU A C 1
ATOM 835 O O . GLU A 1 103 ? 6.244 1.372 -21.988 1.00 96.69 103 GLU A O 1
ATOM 840 N N . ASP A 1 104 ? 7.561 -0.053 -23.106 1.00 97.25 104 ASP A N 1
ATOM 841 C CA . ASP A 1 104 ? 7.160 -1.241 -22.344 1.00 97.25 104 ASP A CA 1
ATOM 842 C C . ASP A 1 104 ? 7.463 -1.067 -20.843 1.00 97.25 104 ASP A C 1
ATOM 844 O O . ASP A 1 104 ? 6.608 -1.321 -19.990 1.00 97.25 104 ASP A O 1
ATOM 848 N N . SER A 1 105 ? 8.651 -0.555 -20.496 1.00 96.12 105 SER A N 1
ATOM 849 C CA . SER A 1 105 ? 9.027 -0.269 -19.105 1.00 96.12 105 SER A CA 1
ATOM 850 C C . SER A 1 105 ? 8.148 0.813 -18.472 1.00 96.12 105 SER A C 1
ATOM 852 O O . SER A 1 105 ? 7.826 0.727 -17.285 1.00 96.12 105 SER A O 1
ATOM 854 N N . LYS A 1 106 ? 7.756 1.835 -19.238 1.00 96.69 106 LYS A N 1
ATOM 855 C CA . LYS A 1 106 ? 6.863 2.908 -18.787 1.00 96.69 106 LYS A CA 1
ATOM 856 C C . LYS A 1 106 ? 5.449 2.384 -18.546 1.00 96.69 106 LYS A C 1
ATOM 858 O O . LYS A 1 106 ? 4.859 2.693 -17.510 1.00 96.69 106 LYS A O 1
ATOM 863 N N . HIS A 1 107 ? 4.926 1.556 -19.449 1.00 97.38 107 HIS A N 1
ATOM 864 C CA . HIS A 1 107 ? 3.642 0.882 -19.270 1.00 97.38 107 HIS A CA 1
ATOM 865 C C . HIS A 1 107 ? 3.650 -0.035 -18.046 1.00 97.38 107 HIS A C 1
ATOM 867 O O . HIS A 1 107 ? 2.735 0.043 -17.227 1.00 97.38 107 HIS A O 1
ATOM 873 N N . LEU A 1 108 ? 4.700 -0.842 -17.867 1.00 97.94 108 LEU A N 1
ATOM 874 C CA . LEU A 1 108 ? 4.839 -1.717 -16.703 1.00 97.94 108 LEU A CA 1
ATOM 875 C C . LEU A 1 108 ? 4.857 -0.921 -15.390 1.00 97.94 108 LEU A C 1
ATOM 877 O O . LEU A 1 108 ? 4.164 -1.285 -14.437 1.00 97.94 108 LEU A O 1
ATOM 881 N N . LEU A 1 109 ? 5.599 0.191 -15.348 1.00 96.06 109 LEU A N 1
ATOM 882 C CA . LEU A 1 109 ? 5.636 1.075 -14.183 1.00 96.06 109 LEU A CA 1
ATOM 883 C C . LEU A 1 109 ? 4.262 1.698 -13.897 1.00 96.06 109 LEU A C 1
ATOM 885 O O . LEU A 1 109 ? 3.844 1.753 -12.741 1.00 96.06 109 LEU A O 1
ATOM 889 N N . GLN A 1 110 ? 3.540 2.127 -14.935 1.00 97.62 110 GLN A N 1
ATOM 890 C CA . GLN A 1 110 ? 2.200 2.696 -14.800 1.00 97.62 110 GLN A CA 1
ATOM 891 C C . GLN A 1 110 ? 1.195 1.671 -14.257 1.00 97.62 110 GLN A C 1
ATOM 893 O O . GLN A 1 110 ? 0.431 1.990 -13.347 1.00 97.62 110 GLN A O 1
ATOM 898 N N . VAL A 1 111 ? 1.211 0.440 -14.776 1.00 97.44 111 VAL A N 1
ATOM 899 C CA . VAL A 1 111 ? 0.354 -0.651 -14.284 1.00 97.44 111 VAL A CA 1
ATOM 900 C C . VAL A 1 111 ? 0.674 -0.962 -12.823 1.00 97.44 111 VAL A C 1
ATOM 902 O O . VAL A 1 111 ? -0.239 -1.022 -12.001 1.00 97.44 111 VAL A O 1
ATOM 905 N N . ASN A 1 112 ? 1.959 -1.084 -12.470 1.00 95.94 112 ASN A N 1
ATOM 906 C CA . ASN A 1 112 ? 2.363 -1.349 -11.089 1.00 95.94 112 ASN A CA 1
ATOM 907 C C . ASN A 1 112 ? 1.921 -0.227 -10.141 1.00 95.94 112 ASN A C 1
ATOM 909 O O . ASN A 1 112 ? 1.401 -0.507 -9.065 1.00 95.94 112 ASN A O 1
ATOM 913 N N . LYS A 1 113 ? 2.073 1.037 -10.554 1.00 95.81 113 LYS A N 1
ATOM 914 C CA . LYS A 1 113 ? 1.608 2.195 -9.786 1.00 95.81 113 LYS A CA 1
ATOM 915 C C . LYS A 1 113 ? 0.113 2.090 -9.473 1.00 95.81 113 LYS A C 1
ATOM 917 O O . LYS A 1 113 ? -0.257 2.160 -8.304 1.00 95.81 113 LYS A O 1
ATOM 922 N N . VAL A 1 114 ? -0.723 1.870 -10.490 1.00 97.56 114 VAL A N 1
ATOM 923 C CA . VAL A 1 114 ? -2.183 1.762 -10.319 1.00 97.56 114 VAL A CA 1
ATOM 924 C C . VAL A 1 114 ? -2.551 0.574 -9.425 1.00 97.56 114 VAL A C 1
ATOM 926 O O . VAL A 1 114 ? -3.392 0.705 -8.539 1.00 97.56 114 VAL A O 1
ATOM 929 N N . GLU A 1 115 ? -1.889 -0.574 -9.588 1.00 96.69 115 GLU A N 1
ATOM 930 C CA . GLU A 1 115 ? -2.116 -1.752 -8.741 1.00 96.69 115 GLU A CA 1
ATOM 931 C C . GLU A 1 115 ? -1.799 -1.464 -7.260 1.00 96.69 115 GLU A C 1
ATOM 933 O O . GLU A 1 115 ? -2.540 -1.865 -6.356 1.00 96.69 115 GLU A O 1
ATOM 938 N N . LYS A 1 116 ? -0.699 -0.750 -6.990 1.00 93.88 116 LYS A N 1
ATOM 939 C CA . LYS A 1 116 ? -0.310 -0.350 -5.630 1.00 93.88 116 LYS A CA 1
ATOM 940 C C . LYS A 1 116 ? -1.280 0.673 -5.041 1.00 93.88 116 LYS A C 1
ATOM 942 O O . LYS A 1 116 ? -1.656 0.523 -3.880 1.00 93.88 116 LYS A O 1
ATOM 947 N N . GLU A 1 117 ? -1.721 1.653 -5.827 1.00 94.50 117 GLU A N 1
ATOM 948 C CA . GLU A 1 117 ? -2.743 2.630 -5.425 1.00 94.50 117 GLU A CA 1
ATOM 949 C C . GLU A 1 117 ? -4.073 1.943 -5.082 1.00 94.50 117 GLU A C 1
ATOM 951 O O . GLU A 1 117 ? -4.678 2.238 -4.050 1.00 94.50 117 GLU A O 1
ATOM 956 N N . GLN A 1 118 ? -4.501 0.963 -5.882 1.00 97.69 118 GLN A N 1
ATOM 957 C CA . GLN A 1 118 ? -5.714 0.192 -5.611 1.00 97.69 118 GLN A CA 1
ATOM 958 C C . GLN A 1 118 ? -5.600 -0.630 -4.320 1.00 97.69 118 GLN A C 1
ATOM 960 O O . GLN A 1 118 ? -6.529 -0.635 -3.510 1.00 97.69 118 GLN A O 1
ATOM 965 N N . LYS A 1 119 ? -4.458 -1.292 -4.088 1.00 96.50 119 LYS A N 1
ATOM 966 C CA . LYS A 1 119 ? -4.197 -2.019 -2.833 1.00 96.50 119 LYS A CA 1
ATOM 967 C C . LYS A 1 119 ? -4.222 -1.088 -1.625 1.00 96.50 119 LYS A C 1
ATOM 969 O O . LYS A 1 119 ? -4.814 -1.436 -0.607 1.00 96.50 119 LYS A O 1
ATOM 974 N N . LEU A 1 120 ? -3.627 0.100 -1.741 1.00 95.38 120 LEU A N 1
ATOM 975 C CA . LEU A 1 120 ? -3.671 1.110 -0.686 1.00 95.38 120 LEU A CA 1
ATOM 976 C C . LEU A 1 120 ? -5.113 1.534 -0.388 1.00 95.38 120 LEU A C 1
ATOM 978 O O . LEU A 1 120 ? -5.508 1.552 0.774 1.00 95.38 120 LEU A O 1
ATOM 982 N N . LYS A 1 121 ? -5.916 1.794 -1.425 1.00 97.31 121 LYS A N 1
ATOM 983 C CA . LYS A 1 121 ? -7.333 2.141 -1.271 1.00 97.31 121 LYS A CA 1
ATOM 984 C C . LYS A 1 121 ? -8.113 1.049 -0.533 1.00 97.31 121 LYS A C 1
ATOM 986 O O . LYS A 1 121 ? -8.862 1.365 0.383 1.00 97.31 121 LYS A O 1
ATOM 991 N N . GLN A 1 122 ? -7.896 -0.223 -0.875 1.00 97.00 122 GLN A N 1
ATOM 992 C CA . GLN A 1 122 ? -8.533 -1.342 -0.172 1.00 97.00 122 GLN A CA 1
ATOM 993 C C . GLN A 1 122 ? -8.114 -1.417 1.303 1.00 97.00 122 GLN A C 1
ATOM 995 O O . GLN A 1 122 ? -8.939 -1.706 2.164 1.00 97.00 122 GLN A O 1
ATOM 1000 N N . HIS A 1 123 ? -6.840 -1.162 1.613 1.00 93.62 123 HIS A N 1
ATOM 1001 C CA . HIS A 1 123 ? -6.369 -1.147 2.998 1.00 93.62 123 HIS A CA 1
ATOM 1002 C C . HIS A 1 123 ? -6.979 -0.003 3.811 1.00 93.62 123 HIS A C 1
ATOM 1004 O O . HIS A 1 123 ? -7.364 -0.234 4.953 1.00 93.62 123 HIS A O 1
ATOM 1010 N N . VAL A 1 124 ? -7.104 1.191 3.228 1.00 95.38 124 VAL A N 1
ATOM 1011 C CA . VAL A 1 124 ? -7.775 2.333 3.870 1.00 95.38 124 VAL A CA 1
ATOM 1012 C C . VAL A 1 124 ? -9.244 2.014 4.146 1.00 95.38 124 VAL A C 1
ATOM 1014 O O . VAL A 1 124 ? -9.708 2.226 5.259 1.00 95.38 124 VAL A O 1
ATOM 1017 N N . GLU A 1 125 ? -9.950 1.431 3.176 1.00 96.94 125 GLU A N 1
ATOM 1018 C CA . GLU A 1 125 ? -11.345 1.008 3.348 1.00 96.94 125 GLU A CA 1
ATOM 1019 C C . GLU A 1 125 ? -11.496 -0.016 4.485 1.00 96.94 125 GLU A C 1
ATOM 1021 O O . GLU A 1 125 ? -12.335 0.137 5.368 1.00 96.94 125 GLU A O 1
ATOM 1026 N N . ASN A 1 126 ? -10.625 -1.029 4.526 1.00 96.38 126 ASN A N 1
ATOM 1027 C CA . ASN A 1 126 ? -10.637 -2.025 5.597 1.00 96.38 126 ASN A CA 1
ATOM 1028 C C . ASN A 1 126 ? -10.339 -1.403 6.973 1.00 96.38 126 ASN A C 1
ATOM 1030 O O . ASN A 1 126 ? -10.932 -1.815 7.968 1.00 96.38 126 ASN A O 1
ATOM 1034 N N . LEU A 1 127 ? -9.421 -0.432 7.047 1.00 93.94 127 LEU A N 1
ATOM 1035 C CA . LEU A 1 127 ? -9.118 0.286 8.289 1.00 93.94 127 LEU A CA 1
ATOM 1036 C C . LEU A 1 127 ? -10.318 1.104 8.767 1.00 93.94 127 LEU A C 1
ATOM 1038 O O . LEU A 1 127 ? -10.633 1.051 9.954 1.00 93.94 127 LEU A O 1
ATOM 1042 N N . ASN A 1 128 ? -11.016 1.791 7.860 1.00 95.50 128 ASN A N 1
ATOM 1043 C CA . ASN A 1 128 ? -12.235 2.530 8.189 1.00 95.50 128 ASN A CA 1
ATOM 1044 C C . ASN A 1 128 ? -13.310 1.594 8.757 1.00 95.50 128 ASN A C 1
ATOM 1046 O O . ASN A 1 128 ? -13.844 1.866 9.826 1.00 95.50 128 ASN A O 1
ATOM 1050 N N . GLN A 1 129 ? -13.541 0.435 8.132 1.00 97.00 129 GLN A N 1
ATOM 1051 C CA . GLN A 1 129 ? -14.498 -0.560 8.638 1.00 97.00 129 GLN A CA 1
ATOM 1052 C C . GLN A 1 129 ? -14.133 -1.094 10.031 1.00 97.00 129 GLN A C 1
ATOM 1054 O O . GLN A 1 129 ? -15.009 -1.399 10.841 1.00 97.00 129 GLN A O 1
ATOM 1059 N N . VAL A 1 130 ? -12.838 -1.255 10.321 1.00 92.88 130 VAL A N 1
ATOM 1060 C CA . VAL A 1 130 ? -12.375 -1.659 11.658 1.00 92.88 130 VAL A CA 1
ATOM 1061 C C . VAL A 1 130 ? -12.575 -0.529 12.668 1.00 92.88 130 VAL A C 1
ATOM 1063 O O . VAL A 1 130 ? -12.981 -0.807 13.794 1.00 92.88 130 VAL A O 1
ATOM 1066 N N . ALA A 1 131 ? -12.322 0.722 12.279 1.00 92.94 131 ALA A N 1
ATOM 1067 C CA . ALA A 1 131 ? -12.536 1.889 13.129 1.00 92.94 131 ALA A CA 1
ATOM 1068 C C . ALA A 1 131 ? -14.023 2.084 13.472 1.00 92.94 131 ALA A C 1
ATOM 1070 O O . ALA A 1 131 ? -14.346 2.241 14.645 1.00 92.94 131 ALA A O 1
ATOM 1071 N N . GLU A 1 132 ? -14.921 1.969 12.490 1.00 96.56 132 GLU A N 1
ATOM 1072 C CA . GLU A 1 132 ? -16.377 2.036 12.695 1.00 96.56 132 GLU A CA 1
ATOM 1073 C C . GLU A 1 132 ? -16.856 0.948 13.665 1.00 96.56 132 GLU A C 1
ATOM 1075 O O . GLU A 1 132 ? -17.509 1.239 14.665 1.00 96.56 132 GLU A O 1
ATOM 1080 N N . LYS A 1 133 ? -16.449 -0.312 13.449 1.00 95.81 133 LYS A N 1
ATOM 1081 C CA . LYS A 1 133 ? -16.782 -1.417 14.367 1.00 95.81 133 LYS A CA 1
ATOM 1082 C C . LYS A 1 133 ? -16.238 -1.199 15.775 1.00 95.81 133 LYS A C 1
ATOM 1084 O O . LYS A 1 133 ? -16.858 -1.625 16.747 1.00 95.81 133 LYS A O 1
ATOM 1089 N N . LEU A 1 134 ? -15.059 -0.593 15.899 1.00 93.62 134 LEU A N 1
ATOM 1090 C CA . LEU A 1 134 ? -14.468 -0.283 17.195 1.00 93.62 134 LEU A CA 1
ATOM 1091 C C . LEU A 1 134 ? -15.289 0.783 17.930 1.00 93.62 134 LEU A C 1
ATOM 1093 O O . LEU A 1 134 ? -15.535 0.631 19.126 1.00 93.62 134 LEU A O 1
ATOM 1097 N N . GLU A 1 135 ? -15.734 1.819 17.221 1.00 95.94 135 GLU A N 1
ATOM 1098 C CA . GLU A 1 135 ? -16.599 2.865 17.766 1.00 95.94 135 GLU A CA 1
ATOM 1099 C C . GLU A 1 135 ? -17.957 2.296 18.202 1.00 95.94 135 GLU A C 1
ATOM 1101 O O . GLU A 1 135 ? -18.358 2.500 19.347 1.00 95.94 135 GLU A O 1
ATOM 1106 N N . GLU A 1 136 ? -18.603 1.471 17.369 1.00 96.31 136 GLU A N 1
ATOM 1107 C CA . GLU A 1 136 ? -19.855 0.782 17.720 1.00 96.31 136 GLU A CA 1
ATOM 1108 C C . GLU A 1 136 ? -19.714 -0.062 18.996 1.00 96.31 136 GLU A C 1
ATOM 1110 O O . GLU A 1 136 ? -20.558 -0.010 19.895 1.00 96.31 136 GLU A O 1
ATOM 1115 N N . LYS A 1 137 ? -18.627 -0.836 19.107 1.00 94.25 137 LYS A N 1
ATOM 1116 C CA . LYS A 1 137 ? -18.347 -1.652 20.297 1.00 94.25 137 LYS A CA 1
ATOM 1117 C C . LYS A 1 137 ? -18.093 -0.782 21.527 1.00 94.25 137 LYS A C 1
ATOM 1119 O O . LYS A 1 137 ? -18.520 -1.145 22.622 1.00 94.25 137 LYS A O 1
ATOM 1124 N N . HIS A 1 138 ? -17.447 0.371 21.364 1.00 95.31 138 HIS A N 1
ATOM 1125 C CA . HIS A 1 138 ? -17.231 1.321 22.452 1.00 95.31 138 HIS A CA 1
ATOM 1126 C C . HIS A 1 138 ? -18.547 1.944 22.950 1.00 95.31 138 HIS A C 1
ATOM 1128 O O . HIS A 1 138 ? -18.768 2.042 24.162 1.00 95.31 138 HIS A O 1
ATOM 1134 N N . SER A 1 139 ? -19.461 2.286 22.038 1.00 96.25 139 SER A N 1
ATOM 1135 C CA . SER A 1 139 ? -20.815 2.725 22.390 1.00 96.25 139 SER A CA 1
ATOM 1136 C C . SER A 1 139 ? -21.581 1.631 23.141 1.00 96.25 139 SER A C 1
ATOM 1138 O O . SER A 1 139 ? -22.134 1.901 24.206 1.00 96.25 139 SER A O 1
ATOM 1140 N N . GLN A 1 140 ? -21.529 0.379 22.667 1.00 96.69 140 GLN A N 1
ATOM 1141 C CA . GLN A 1 140 ? -22.163 -0.765 23.342 1.00 96.69 140 GLN A CA 1
ATOM 1142 C C . GLN A 1 140 ? -21.622 -0.990 24.763 1.00 96.69 140 GLN A C 1
ATOM 1144 O O . GLN A 1 140 ? -22.398 -1.246 25.684 1.00 96.69 140 GLN A O 1
ATOM 1149 N N . ILE A 1 141 ? -20.304 -0.872 24.964 1.00 95.19 141 ILE A N 1
ATOM 1150 C CA . ILE A 1 141 ? -19.680 -0.940 26.297 1.00 95.19 141 ILE A CA 1
ATOM 1151 C C . ILE A 1 141 ? -20.254 0.152 27.200 1.00 95.19 141 ILE A C 1
ATOM 1153 O O . ILE A 1 141 ? -20.722 -0.149 28.295 1.00 95.19 141 ILE A O 1
ATOM 1157 N N . THR A 1 142 ? -20.293 1.394 26.715 1.00 96.50 142 THR A N 1
ATOM 1158 C CA . THR A 1 142 ? -20.799 2.542 27.480 1.00 96.50 142 THR A CA 1
ATOM 1159 C C . THR A 1 142 ? -22.267 2.347 27.886 1.00 96.50 142 THR A C 1
ATOM 1161 O O . THR A 1 142 ? -22.664 2.651 29.013 1.00 96.50 142 THR A O 1
ATOM 1164 N N . GLU A 1 143 ? -23.102 1.810 26.995 1.00 96.44 143 GLU A N 1
ATOM 1165 C CA . GLU A 1 143 ? -24.506 1.502 27.288 1.00 96.44 143 GLU A CA 1
ATOM 1166 C C . GLU A 1 143 ? -24.661 0.401 28.346 1.00 96.44 143 GLU A C 1
ATOM 1168 O O . GLU A 1 143 ? -25.442 0.559 29.293 1.00 96.44 143 GLU A O 1
ATOM 1173 N N . LEU A 1 144 ? -23.901 -0.693 28.226 1.00 95.06 144 LEU A N 1
ATOM 1174 C CA . LEU A 1 144 ? -23.915 -1.799 29.187 1.00 95.06 144 LEU A CA 1
ATOM 1175 C C . LEU A 1 144 ? -23.393 -1.372 30.563 1.00 95.06 144 LEU A C 1
ATOM 1177 O O . LEU A 1 144 ? -23.997 -1.721 31.577 1.00 95.06 144 LEU A O 1
ATOM 1181 N N . GLU A 1 145 ? -22.327 -0.575 30.618 1.00 92.31 145 GLU A N 1
ATOM 1182 C CA . GLU A 1 145 ? -21.799 -0.006 31.861 1.00 92.31 145 GLU A CA 1
ATOM 1183 C C . GLU A 1 145 ? -22.850 0.861 32.564 1.00 92.31 145 GLU A C 1
ATOM 1185 O O . GLU A 1 145 ? -23.101 0.695 33.761 1.00 92.31 145 GLU A O 1
ATOM 1190 N N . ASN A 1 146 ? -23.541 1.726 31.816 1.00 96.88 146 ASN A N 1
ATOM 1191 C CA . ASN A 1 146 ? -24.629 2.544 32.350 1.00 96.88 146 ASN A CA 1
ATOM 1192 C C . ASN A 1 146 ? -25.810 1.693 32.846 1.00 96.88 146 ASN A C 1
ATOM 1194 O O . ASN A 1 146 ? -26.404 1.997 33.887 1.00 96.88 146 ASN A O 1
ATOM 1198 N N . LEU A 1 147 ? -26.175 0.626 32.127 1.00 95.81 147 LEU A N 1
ATOM 1199 C CA . LEU A 1 147 ? -27.225 -0.307 32.545 1.00 95.81 147 LEU A CA 1
ATOM 1200 C C . LEU A 1 147 ? -26.858 -0.997 33.863 1.00 95.81 147 LEU A C 1
ATOM 1202 O O . LEU A 1 147 ? -27.637 -0.944 34.817 1.00 95.81 147 LEU A O 1
ATOM 1206 N N . VAL A 1 148 ? -25.662 -1.582 33.934 1.00 94.06 148 VAL A N 1
ATOM 1207 C CA . VAL A 1 148 ? -25.145 -2.244 35.135 1.00 94.06 148 VAL A CA 1
ATOM 1208 C C . VAL A 1 148 ? -25.100 -1.266 36.307 1.00 94.06 148 VAL A C 1
ATOM 1210 O O . VAL A 1 148 ? -25.591 -1.586 37.387 1.00 94.06 148 VAL A O 1
ATOM 1213 N N . GLN A 1 149 ? -24.622 -0.038 36.095 1.00 96.56 149 GLN A N 1
ATOM 1214 C CA . GLN A 1 149 ? -24.566 0.977 37.146 1.00 96.56 149 GLN A CA 1
ATOM 1215 C C . GLN A 1 149 ? -25.963 1.337 37.687 1.00 96.56 149 GLN A C 1
ATOM 1217 O O . GLN A 1 149 ? -26.128 1.542 38.895 1.00 96.56 149 GLN A O 1
ATOM 1222 N N . ARG A 1 150 ? -26.985 1.423 36.821 1.00 96.69 150 ARG A N 1
ATOM 1223 C CA . ARG A 1 150 ? -28.378 1.651 37.250 1.00 96.69 150 ARG A CA 1
ATOM 1224 C C . ARG A 1 150 ? -28.912 0.476 38.063 1.00 96.69 150 ARG A C 1
ATOM 1226 O O . ARG A 1 150 ? -29.465 0.699 39.137 1.00 96.69 150 ARG A O 1
ATOM 1233 N N . MET A 1 151 ? -28.684 -0.751 37.603 1.00 93.38 151 MET A N 1
ATOM 1234 C CA . MET A 1 151 ? -29.094 -1.961 38.320 1.00 93.38 151 MET A CA 1
ATOM 1235 C C . MET A 1 151 ? -28.392 -2.087 39.682 1.00 93.38 151 MET A C 1
ATOM 1237 O O . MET A 1 151 ? -29.011 -2.461 40.674 1.00 93.38 151 MET A O 1
ATOM 1241 N N . GLU A 1 152 ? -27.114 -1.719 39.781 1.00 92.44 152 GLU A N 1
ATOM 1242 C CA . GLU A 1 152 ? -26.377 -1.703 41.049 1.00 92.44 152 GLU A CA 1
ATOM 1243 C C . GLU A 1 152 ? -26.882 -0.624 42.020 1.00 92.44 152 GLU A C 1
ATOM 1245 O O . GLU A 1 152 ? -26.864 -0.828 43.238 1.00 92.44 152 GLU A O 1
ATOM 1250 N N . LYS A 1 153 ? -27.344 0.528 41.514 1.00 96.12 153 LYS A N 1
ATOM 1251 C CA . LYS A 1 153 ? -28.031 1.546 42.329 1.00 96.12 153 LYS A CA 1
ATOM 1252 C C . LYS A 1 153 ? -29.364 1.013 42.857 1.00 96.12 153 LYS A C 1
ATOM 1254 O O . LYS A 1 153 ? -29.613 1.124 44.052 1.00 96.12 153 LYS A O 1
ATOM 1259 N N . GLU A 1 154 ? -30.171 0.386 42.007 1.00 95.25 154 GLU A N 1
ATOM 1260 C CA . GLU A 1 154 ? -31.447 -0.225 42.401 1.00 95.25 154 GLU A CA 1
ATOM 1261 C C . GLU A 1 154 ? -31.259 -1.354 43.425 1.00 95.25 154 GLU A C 1
ATOM 1263 O O . GLU A 1 154 ? -31.952 -1.417 44.437 1.00 95.25 154 GLU A O 1
ATOM 1268 N N . LYS A 1 155 ? -30.249 -2.210 43.241 1.00 93.19 155 LYS A N 1
ATOM 1269 C CA . LYS A 1 155 ? -29.913 -3.241 44.228 1.00 93.19 155 LYS A CA 1
ATOM 1270 C C . LYS A 1 155 ? -29.607 -2.632 45.601 1.00 93.19 155 LYS A C 1
ATOM 1272 O O . LYS A 1 155 ? -30.034 -3.180 46.618 1.00 93.19 155 LYS A O 1
ATOM 1277 N N . ARG A 1 156 ? -28.866 -1.517 45.647 1.00 95.50 156 ARG A N 1
ATOM 1278 C CA . ARG A 1 156 ? -28.552 -0.813 46.902 1.00 95.50 156 ARG A CA 1
ATOM 1279 C C . ARG A 1 156 ? -29.811 -0.272 47.576 1.00 95.50 156 ARG A C 1
ATOM 1281 O O . ARG A 1 156 ? -29.995 -0.528 48.762 1.00 95.50 156 ARG A O 1
ATOM 1288 N N . THR A 1 157 ? -30.703 0.382 46.832 1.00 96.06 157 THR A N 1
ATOM 1289 C CA . THR A 1 157 ? -31.952 0.917 47.399 1.00 96.06 157 THR A CA 1
ATOM 1290 C C . THR A 1 157 ? -32.880 -0.193 47.905 1.00 96.06 157 THR A C 1
ATOM 1292 O O . THR A 1 157 ? -33.483 -0.052 48.970 1.00 96.06 157 THR A O 1
ATOM 1295 N N . LEU A 1 158 ? -32.961 -1.331 47.204 1.00 94.69 158 LEU A N 1
ATOM 1296 C CA . LEU A 1 158 ? -33.721 -2.500 47.661 1.00 94.69 158 LEU A CA 1
ATOM 1297 C C . LEU A 1 158 ? -33.134 -3.109 48.943 1.00 94.69 158 LEU A C 1
ATOM 1299 O O . LEU A 1 158 ? -33.891 -3.448 49.854 1.00 94.69 158 LEU A O 1
ATOM 1303 N N . LEU A 1 159 ? -31.803 -3.211 49.050 1.00 93.62 159 LEU A N 1
ATOM 1304 C CA . LEU A 1 159 ? -31.124 -3.681 50.264 1.00 93.62 159 LEU A CA 1
ATOM 1305 C C . LEU A 1 159 ? -31.382 -2.757 51.463 1.00 93.62 159 LEU A C 1
ATOM 1307 O O . LEU A 1 159 ? -31.701 -3.243 52.547 1.00 93.62 159 LEU A O 1
ATOM 1311 N N . GLU A 1 160 ? -31.304 -1.440 51.269 1.00 95.81 160 GLU A N 1
ATOM 1312 C CA . GLU A 1 160 ? -31.617 -0.446 52.304 1.00 95.81 160 GLU A CA 1
ATOM 1313 C C . GLU A 1 160 ? -33.082 -0.543 52.760 1.00 95.81 160 GLU A C 1
ATOM 1315 O O . GLU A 1 160 ? -33.366 -0.558 53.963 1.00 95.81 160 GLU A O 1
ATOM 1320 N N . LYS A 1 161 ? -34.024 -0.681 51.812 1.00 95.44 161 LYS A N 1
ATOM 1321 C CA . LYS A 1 161 ? -35.449 -0.872 52.120 1.00 95.44 161 LYS A CA 1
ATOM 1322 C C . LYS A 1 161 ? -35.676 -2.158 52.915 1.00 95.44 161 LYS A C 1
ATOM 1324 O O . LYS A 1 161 ? -36.375 -2.129 53.930 1.00 95.44 161 LYS A O 1
ATOM 1329 N N . LYS A 1 162 ? -35.070 -3.267 52.483 1.00 94.31 162 LYS A N 1
ATOM 1330 C CA . LYS A 1 162 ? -35.150 -4.558 53.171 1.00 94.31 162 LYS A CA 1
ATOM 1331 C C . LYS A 1 162 ? -34.656 -4.442 54.616 1.00 94.31 162 LYS A C 1
ATOM 1333 O O . LYS A 1 162 ? -35.377 -4.834 55.530 1.00 94.31 162 LYS A O 1
ATOM 1338 N N . LEU A 1 163 ? -33.492 -3.826 54.829 1.00 94.38 163 LEU A N 1
ATOM 1339 C CA . LEU A 1 163 ? -32.914 -3.615 56.159 1.00 94.38 163 LEU A CA 1
ATOM 134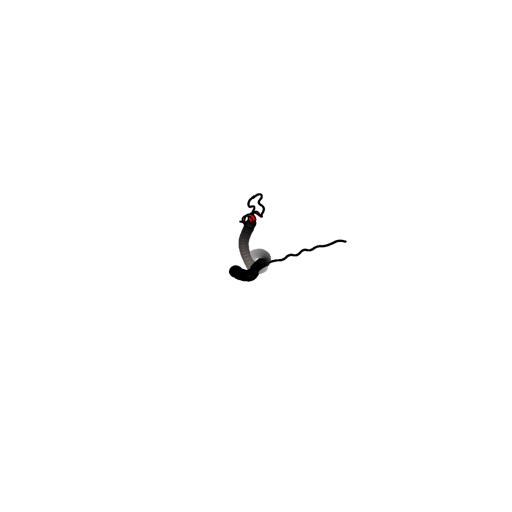0 C C . LEU A 1 163 ? -33.817 -2.743 57.054 1.00 94.38 163 LEU A C 1
ATOM 1342 O O . LEU A 1 163 ? -33.989 -3.020 58.240 1.00 94.38 163 LEU A O 1
ATOM 1346 N N . SER A 1 164 ? -34.463 -1.712 56.494 1.00 94.44 164 SER A N 1
ATOM 1347 C CA . SER A 1 164 ? -35.456 -0.903 57.220 1.00 94.44 164 SER A CA 1
ATOM 1348 C C . SER A 1 164 ? -36.660 -1.733 57.689 1.00 94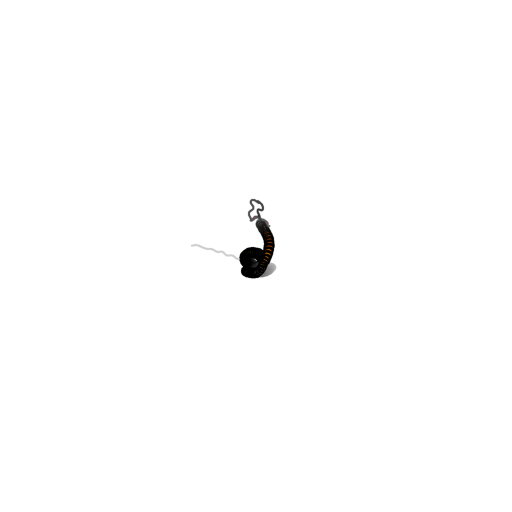.44 164 SER A C 1
ATOM 1350 O O . SER A 1 164 ? -37.121 -1.570 58.822 1.00 94.44 164 SER A O 1
ATOM 1352 N N . LEU A 1 165 ? -37.169 -2.634 56.843 1.00 92.62 165 LEU A N 1
ATOM 1353 C CA . LEU A 1 165 ? -38.287 -3.517 57.188 1.00 92.62 165 LEU A CA 1
ATOM 1354 C C . LEU A 1 165 ? -37.886 -4.576 58.220 1.00 92.62 165 LEU A C 1
ATOM 1356 O O . LEU A 1 165 ? -38.653 -4.820 59.148 1.00 92.62 165 LEU A O 1
ATOM 1360 N N . GLU A 1 166 ? -36.684 -5.147 58.116 1.00 91.56 166 GLU A N 1
ATOM 1361 C CA . GLU A 1 166 ? -36.132 -6.074 59.115 1.00 91.56 166 GLU A CA 1
ATOM 1362 C C . GLU A 1 166 ? -36.027 -5.407 60.497 1.00 91.56 166 GLU A C 1
ATOM 1364 O O . GLU A 1 166 ? -36.465 -5.981 61.496 1.00 91.56 166 GLU A O 1
ATOM 1369 N N . ASN A 1 167 ? -35.554 -4.157 60.557 1.00 92.00 167 ASN A N 1
ATOM 1370 C CA . ASN A 1 167 ? -35.506 -3.375 61.796 1.00 92.00 167 ASN A CA 1
ATOM 1371 C C . ASN A 1 167 ? -36.904 -3.097 62.375 1.00 92.00 167 ASN A C 1
ATOM 1373 O O . ASN A 1 167 ? -37.118 -3.243 63.580 1.00 92.00 167 ASN A O 1
ATOM 1377 N N . LYS A 1 168 ? -37.885 -2.741 61.533 1.00 90.44 168 LYS A N 1
ATOM 1378 C CA . LYS A 1 168 ? -39.285 -2.564 61.966 1.00 90.44 168 LYS A CA 1
ATOM 1379 C C . LYS A 1 168 ? -39.891 -3.871 62.477 1.00 90.44 168 LYS A C 1
ATOM 1381 O O . LYS A 1 168 ? -40.616 -3.857 63.469 1.00 90.44 168 LYS A O 1
ATOM 1386 N N . LEU A 1 169 ? -39.588 -4.996 61.828 1.00 88.25 169 LEU A N 1
ATOM 1387 C CA . LEU A 1 169 ? -40.033 -6.323 62.249 1.00 88.25 169 LEU A CA 1
ATOM 1388 C C . LEU A 1 169 ? -39.434 -6.705 63.612 1.00 88.25 169 LEU A C 1
ATOM 1390 O O . LEU A 1 169 ? -40.154 -7.222 64.464 1.00 88.25 169 LEU A O 1
ATOM 1394 N N . LEU A 1 170 ? -38.149 -6.414 63.841 1.00 87.38 170 LEU A N 1
ATOM 1395 C CA . LEU A 1 170 ? -37.480 -6.586 65.138 1.00 87.38 170 LEU A CA 1
ATOM 1396 C C . LEU A 1 170 ? -38.162 -5.764 66.244 1.00 87.38 170 LEU A C 1
ATOM 1398 O O . LEU A 1 170 ? -38.470 -6.309 67.304 1.00 87.38 170 LEU A O 1
ATOM 1402 N N . GLN A 1 171 ? -38.472 -4.490 65.981 1.00 86.75 171 GLN A N 1
ATOM 1403 C CA . GLN A 1 171 ? -39.195 -3.627 66.925 1.00 86.75 171 GLN A CA 1
ATOM 1404 C C . GLN A 1 171 ? -40.607 -4.152 67.218 1.00 86.75 171 GLN A C 1
ATOM 1406 O O . GLN A 1 171 ? -41.001 -4.260 68.377 1.00 86.75 171 GLN A O 1
ATOM 1411 N N . LEU A 1 172 ? -41.362 -4.549 66.192 1.00 83.81 172 LEU A N 1
ATOM 1412 C CA . LEU A 1 172 ? -42.711 -5.089 66.371 1.00 83.81 172 LEU A CA 1
ATOM 1413 C C . LEU A 1 172 ? -42.707 -6.413 67.138 1.00 83.81 172 LEU A C 1
ATOM 1415 O O . LEU A 1 172 ? -43.560 -6.589 67.999 1.00 83.81 172 LEU A O 1
ATOM 1419 N N . LYS A 1 173 ? -41.732 -7.305 66.913 1.00 77.44 173 LYS A N 1
ATOM 1420 C CA . LYS A 1 173 ? -41.585 -8.553 67.687 1.00 77.44 173 LYS A CA 1
ATOM 1421 C C . LYS A 1 173 ? -41.317 -8.317 69.174 1.00 77.44 173 LYS A C 1
ATOM 1423 O O . LYS A 1 173 ? -41.684 -9.164 69.982 1.00 77.44 173 LYS A O 1
ATOM 1428 N N . SER A 1 174 ? -40.728 -7.179 69.541 1.00 74.50 174 SER A N 1
ATOM 1429 C CA . SER A 1 174 ? -40.553 -6.788 70.947 1.00 74.50 174 SER A CA 1
ATOM 1430 C C . SER A 1 174 ? -41.838 -6.262 71.615 1.00 74.50 174 SER A C 1
ATOM 1432 O O . SER A 1 174 ? -41.884 -6.136 72.835 1.00 74.50 174 SER A O 1
ATOM 1434 N N . SER A 1 175 ? -42.909 -6.025 70.842 1.00 65.00 175 SER A N 1
ATOM 1435 C CA . SER A 1 175 ? -44.242 -5.624 71.319 1.00 65.00 175 SER A CA 1
ATOM 1436 C C . SER A 1 175 ? -45.274 -6.720 70.997 1.00 65.00 175 SER A C 1
ATOM 1438 O O . SER A 1 175 ? -45.611 -6.967 69.844 1.00 65.00 175 SER A O 1
ATOM 1440 N N . ALA A 1 176 ? -45.768 -7.436 72.008 1.00 58.41 176 ALA A N 1
ATOM 1441 C CA . ALA A 1 176 ? -46.429 -8.744 71.856 1.00 58.41 176 ALA A CA 1
ATOM 1442 C C . ALA A 1 176 ? -47.821 -8.766 71.160 1.00 58.41 176 ALA A C 1
ATOM 1444 O O . ALA A 1 176 ? -48.497 -9.792 71.182 1.00 58.41 176 ALA A O 1
ATOM 1445 N N . THR A 1 177 ? -48.282 -7.675 70.537 1.00 66.06 177 THR A N 1
ATOM 1446 C CA . THR A 1 177 ? -49.696 -7.466 70.154 1.00 66.06 177 THR A CA 1
ATOM 1447 C C . THR A 1 177 ? -50.011 -7.488 68.647 1.00 66.06 177 THR A C 1
ATOM 1449 O O . THR A 1 177 ? -51.185 -7.424 68.284 1.00 66.06 177 THR A O 1
ATOM 1452 N N . HIS A 1 178 ? -49.031 -7.600 67.736 1.00 69.38 178 HIS A N 1
ATOM 1453 C CA . HIS A 1 178 ? -49.253 -7.354 66.291 1.00 69.38 178 HIS A CA 1
ATOM 1454 C C . HIS A 1 178 ? -48.821 -8.491 65.338 1.00 69.38 178 HIS A C 1
ATOM 1456 O O . HIS A 1 178 ? -48.007 -8.290 64.436 1.00 69.38 178 HIS A O 1
ATOM 1462 N N . GLY A 1 179 ? -49.414 -9.684 65.473 1.00 79.06 179 GLY A N 1
ATOM 1463 C CA . GLY A 1 179 ? -49.077 -10.861 64.649 1.00 79.06 179 GLY A CA 1
ATOM 1464 C C . GLY A 1 179 ? -49.281 -10.692 63.132 1.00 79.06 179 GLY A C 1
ATOM 1465 O O . GLY A 1 179 ? -48.396 -11.045 62.355 1.00 79.06 179 GLY A O 1
ATOM 1466 N N . LYS A 1 180 ? -50.404 -10.099 62.697 1.00 84.56 180 LYS A N 1
ATOM 1467 C CA . LYS A 1 180 ? -50.714 -9.925 61.263 1.00 84.56 180 LYS A CA 1
ATOM 1468 C C . LYS A 1 180 ? -49.746 -8.963 60.565 1.00 84.56 180 LYS A C 1
ATOM 1470 O O . LYS A 1 180 ? -49.178 -9.301 59.537 1.00 84.56 180 LYS A O 1
ATOM 1475 N N . ARG A 1 181 ? -49.442 -7.828 61.203 1.00 84.69 181 ARG A N 1
ATOM 1476 C CA . ARG A 1 181 ? -48.475 -6.840 60.696 1.00 84.69 181 ARG A CA 1
ATOM 1477 C C . ARG A 1 181 ? -47.052 -7.408 60.602 1.00 84.69 181 ARG A C 1
ATOM 1479 O O . ARG A 1 181 ? -46.320 -7.055 59.687 1.00 84.69 181 ARG A O 1
ATOM 1486 N N . CYS A 1 182 ? -46.666 -8.302 61.518 1.00 84.12 182 CYS A N 1
ATOM 1487 C CA . CYS A 1 182 ? -45.407 -9.048 61.422 1.00 84.12 182 CYS A CA 1
ATOM 1488 C C . CYS A 1 182 ? -45.389 -10.018 60.231 1.00 84.12 182 CYS A C 1
ATOM 1490 O O . CYS A 1 182 ? -44.375 -10.090 59.542 1.00 84.12 182 CYS A O 1
ATOM 1492 N N . GLN A 1 183 ? -46.485 -10.743 59.973 1.00 87.12 183 GLN A N 1
ATOM 1493 C CA . GLN A 1 183 ? -46.598 -11.608 58.791 1.00 87.12 183 GLN A CA 1
ATOM 1494 C C . GLN A 1 183 ? -46.524 -10.808 57.487 1.00 87.12 183 GLN A C 1
ATOM 1496 O O . GLN A 1 183 ? -45.776 -11.198 56.595 1.00 87.12 183 GLN A O 1
ATOM 1501 N N . ASP A 1 184 ? -47.223 -9.673 57.404 1.00 89.56 184 ASP A N 1
ATOM 1502 C CA . ASP A 1 184 ? -47.207 -8.803 56.221 1.00 89.56 184 ASP A CA 1
ATOM 1503 C C . ASP A 1 184 ? -45.788 -8.274 55.938 1.00 89.56 184 ASP A C 1
ATOM 1505 O O . ASP A 1 184 ? -45.296 -8.362 54.813 1.00 89.56 184 ASP A O 1
ATOM 1509 N N . LEU A 1 185 ? -45.078 -7.807 56.976 1.00 90.19 185 LEU A N 1
ATOM 1510 C CA . LEU A 1 185 ? -43.677 -7.378 56.861 1.00 90.19 185 LEU A CA 1
ATOM 1511 C C . LEU A 1 185 ? -42.748 -8.525 56.452 1.00 90.19 185 LEU A C 1
ATOM 1513 O O . LEU A 1 185 ? -41.831 -8.325 55.660 1.00 90.19 185 LEU A O 1
ATOM 1517 N N . GLN A 1 186 ? -42.966 -9.729 56.980 1.00 91.44 186 GLN A N 1
ATOM 1518 C CA . GLN A 1 186 ? -42.150 -10.891 56.645 1.00 91.44 186 GLN A CA 1
ATOM 1519 C C . GLN A 1 186 ? -42.377 -11.363 55.200 1.00 91.44 186 GLN A C 1
ATOM 1521 O O . GLN A 1 186 ? -41.425 -11.785 54.537 1.00 91.44 186 GLN A O 1
ATOM 1526 N N . MET A 1 187 ? -43.603 -11.229 54.688 1.00 92.50 187 MET A N 1
ATOM 1527 C CA . MET A 1 187 ? -43.910 -11.438 53.274 1.00 92.50 187 MET A CA 1
ATOM 1528 C C . MET A 1 187 ? -43.197 -10.395 52.403 1.00 92.50 187 MET A C 1
ATOM 1530 O O . MET A 1 187 ? -42.494 -10.779 51.474 1.00 92.50 187 MET A O 1
ATOM 1534 N N . GLU A 1 188 ? -43.274 -9.100 52.743 1.00 93.31 188 GLU A N 1
ATOM 1535 C CA . GLU A 1 188 ? -42.590 -8.036 51.986 1.00 93.31 188 GLU A CA 1
ATOM 1536 C C . GLU A 1 188 ? -41.060 -8.218 51.976 1.00 93.31 188 GLU A C 1
ATOM 1538 O O . GLU A 1 188 ? -40.422 -8.053 50.936 1.00 93.31 188 GLU A O 1
ATOM 1543 N N . ILE A 1 189 ? -40.459 -8.625 53.101 1.00 93.25 189 ILE A N 1
ATOM 1544 C CA . ILE A 1 189 ? -39.024 -8.947 53.187 1.00 93.25 189 ILE A CA 1
ATOM 1545 C C . ILE A 1 189 ? -38.660 -10.126 52.273 1.00 93.25 189 ILE A C 1
ATOM 1547 O O . ILE A 1 189 ? -37.615 -10.080 51.621 1.00 93.25 189 ILE A O 1
ATOM 1551 N N . SER A 1 190 ? -39.508 -11.157 52.197 1.00 96.00 190 SER A N 1
ATOM 1552 C CA . SER A 1 190 ? -39.280 -12.326 51.334 1.00 96.00 190 SER A CA 1
ATOM 1553 C C . SER A 1 190 ? -39.352 -11.942 49.854 1.00 96.00 190 SER A C 1
ATOM 1555 O O . SER A 1 190 ? -38.447 -12.276 49.091 1.00 96.00 190 SER A O 1
ATOM 1557 N N . THR A 1 191 ? -40.348 -11.140 49.467 1.00 95.00 191 THR A N 1
ATOM 1558 C CA . THR A 1 191 ? -40.467 -10.604 48.104 1.00 95.00 191 THR A CA 1
ATOM 1559 C C . THR A 1 191 ? -39.259 -9.743 47.727 1.00 95.00 191 THR A C 1
ATOM 1561 O O . THR A 1 191 ? -38.706 -9.891 46.638 1.00 95.00 191 THR A O 1
ATOM 1564 N N . LEU A 1 192 ? -38.791 -8.868 48.627 1.00 95.00 192 LEU A N 1
ATOM 1565 C CA . LEU A 1 192 ? -37.584 -8.068 48.386 1.00 95.00 192 LEU A CA 1
ATOM 1566 C C . LEU A 1 192 ? -36.333 -8.943 48.261 1.00 95.00 192 LEU A C 1
ATOM 1568 O O . LEU A 1 192 ? -35.477 -8.668 47.424 1.00 95.00 192 LEU A O 1
ATOM 1572 N N . GLN A 1 193 ? -36.218 -10.002 49.065 1.00 96.00 193 GLN A N 1
ATOM 1573 C CA . GLN A 1 193 ? -35.113 -10.955 48.971 1.00 96.00 193 GLN A CA 1
ATOM 1574 C C . GLN A 1 193 ? -35.095 -11.657 47.604 1.00 96.00 193 GLN A C 1
ATOM 1576 O O . GLN A 1 193 ? -34.025 -11.782 47.003 1.00 96.00 193 GLN A O 1
ATOM 1581 N N . GLU A 1 194 ? -36.251 -12.061 47.076 1.00 95.56 194 GLU A N 1
ATOM 1582 C CA . GLU A 1 194 ? -36.359 -12.636 45.729 1.00 95.56 194 GLU A CA 1
ATOM 1583 C C . GLU A 1 194 ? -35.991 -11.620 44.641 1.00 95.56 194 GLU A C 1
ATOM 1585 O O . GLU A 1 194 ? -35.179 -11.931 43.769 1.00 95.56 194 GLU A O 1
ATOM 1590 N N . GLN A 1 195 ? -36.500 -10.386 44.723 1.00 96.75 195 GLN A N 1
ATOM 1591 C CA . GLN A 1 195 ? -36.168 -9.313 43.775 1.00 96.75 195 GLN A CA 1
ATOM 1592 C C . GLN A 1 195 ? -34.667 -9.002 43.752 1.00 96.75 195 GLN A C 1
ATOM 1594 O O . GLN A 1 195 ? -34.072 -8.894 42.680 1.00 96.75 195 GLN A O 1
ATOM 1599 N N . ILE A 1 196 ? -34.033 -8.913 44.925 1.00 92.31 196 ILE A N 1
ATOM 1600 C CA . ILE A 1 196 ? -32.583 -8.716 45.048 1.00 92.31 196 ILE A CA 1
ATOM 1601 C C . ILE A 1 196 ? -31.829 -9.892 44.419 1.00 92.31 196 ILE A C 1
ATOM 1603 O O . ILE A 1 196 ? -30.862 -9.670 43.688 1.00 92.31 196 ILE A O 1
ATOM 1607 N N . SER A 1 197 ? -32.280 -11.125 44.662 1.00 95.31 197 SER A N 1
ATOM 1608 C CA . SER A 1 197 ? -31.641 -12.335 44.129 1.00 95.31 197 SER A CA 1
ATOM 1609 C C . SER A 1 197 ? -31.729 -12.396 42.601 1.00 95.31 197 SER A C 1
ATOM 1611 O O . SER A 1 197 ? -30.726 -12.639 41.929 1.00 95.31 197 SER A O 1
ATOM 1613 N N . HIS A 1 198 ? -32.901 -12.096 42.035 1.00 96.38 198 HIS A N 1
ATOM 1614 C CA . HIS A 1 198 ? -33.085 -12.004 40.587 1.00 96.38 198 HIS A CA 1
ATOM 1615 C C . HIS A 1 198 ? -32.211 -10.897 39.986 1.00 96.38 198 HIS A C 1
ATOM 1617 O O . HIS A 1 198 ? -31.506 -11.115 39.001 1.00 96.38 198 HIS A O 1
ATOM 1623 N N . LEU A 1 199 ? -32.218 -9.700 40.581 1.00 95.00 199 LEU A N 1
ATOM 1624 C CA . LEU A 1 199 ? -31.427 -8.576 40.087 1.00 95.00 199 LEU A CA 1
ATOM 1625 C C . LEU A 1 199 ? -29.923 -8.889 40.127 1.00 95.00 199 LEU A C 1
ATOM 1627 O O . LEU A 1 199 ? -29.208 -8.568 39.182 1.00 95.00 199 LEU A O 1
ATOM 1631 N N . GLN A 1 200 ? -29.443 -9.586 41.163 1.00 95.88 200 GLN A N 1
ATOM 1632 C CA . GLN A 1 200 ? -28.066 -10.085 41.232 1.00 95.88 200 GLN A CA 1
ATOM 1633 C C . GLN A 1 200 ? -27.717 -11.029 40.080 1.00 95.88 200 GLN A C 1
ATOM 1635 O O . GLN A 1 200 ? -26.628 -10.906 39.518 1.00 95.88 200 GLN A O 1
ATOM 1640 N N . PHE A 1 201 ? -28.620 -11.943 39.718 1.00 97.25 201 PHE A N 1
ATOM 1641 C CA . PHE A 1 201 ? -28.410 -12.859 38.599 1.00 97.25 201 PHE A CA 1
ATOM 1642 C C . PHE A 1 201 ? -28.289 -12.107 37.267 1.00 97.25 201 PHE A C 1
ATOM 1644 O O . PHE A 1 201 ? -27.337 -12.328 36.516 1.00 97.25 201 PHE A O 1
ATOM 1651 N N . VAL A 1 202 ? -29.196 -11.161 37.000 1.00 95.88 202 VAL A N 1
ATOM 1652 C CA . VAL A 1 202 ? -29.144 -10.361 35.766 1.00 95.88 202 VAL A CA 1
ATOM 1653 C C . VAL A 1 202 ? -27.885 -9.491 35.734 1.00 95.88 202 VAL A C 1
ATOM 1655 O O . VAL A 1 202 ? -27.212 -9.458 34.709 1.00 95.88 202 VAL A O 1
ATOM 1658 N N . ILE A 1 203 ? -27.505 -8.853 36.850 1.00 91.19 203 ILE A N 1
ATOM 1659 C CA . ILE A 1 203 ? -26.247 -8.090 36.953 1.00 91.19 203 ILE A CA 1
ATOM 1660 C C . ILE A 1 203 ? -25.050 -8.984 36.609 1.00 91.19 203 ILE A C 1
ATOM 1662 O O . ILE A 1 203 ? -24.168 -8.569 35.861 1.00 91.19 203 ILE A O 1
ATOM 1666 N N . HIS A 1 204 ? -25.018 -10.221 37.115 1.00 96.56 204 HIS A N 1
ATOM 1667 C CA . HIS A 1 204 ? -23.932 -11.152 36.823 1.00 96.56 204 HIS A CA 1
ATOM 1668 C C . HIS A 1 204 ? -23.855 -11.508 35.331 1.00 96.56 204 HIS A C 1
ATOM 1670 O O . HIS A 1 204 ? -22.773 -11.453 34.750 1.00 96.56 204 HIS A O 1
ATOM 1676 N N . SER A 1 205 ? -24.992 -11.812 34.699 1.00 94.31 205 SER A N 1
ATOM 1677 C CA . SER A 1 205 ? -25.055 -12.079 33.256 1.00 94.31 205 SER A CA 1
ATOM 1678 C C . SER A 1 205 ? -24.616 -10.866 32.425 1.00 94.31 205 SER A C 1
ATOM 1680 O O . SER A 1 205 ? -23.828 -11.017 31.494 1.00 94.31 205 SER A O 1
ATOM 1682 N N . GLN A 1 206 ? -25.040 -9.653 32.795 1.00 94.94 206 GLN A N 1
ATOM 1683 C CA . GLN A 1 206 ? -24.626 -8.432 32.097 1.00 94.94 206 GLN A CA 1
ATOM 1684 C C . GLN A 1 206 ? -23.123 -8.157 32.254 1.00 94.94 206 GLN A C 1
ATOM 1686 O O . GLN A 1 206 ? -22.463 -7.803 31.279 1.00 94.94 206 GLN A O 1
ATOM 1691 N N . HIS A 1 207 ? -22.545 -8.407 33.435 1.00 94.88 207 HIS A N 1
ATOM 1692 C CA . HIS A 1 207 ? -21.092 -8.340 33.642 1.00 94.88 207 HIS A CA 1
ATOM 1693 C C . HIS A 1 207 ? -20.327 -9.359 32.786 1.00 94.88 207 HIS A C 1
ATOM 1695 O O . HIS A 1 207 ? -19.247 -9.044 32.285 1.00 94.88 207 HIS A O 1
ATOM 1701 N N . GLN A 1 208 ? -20.857 -10.572 32.599 1.00 95.62 208 GLN A N 1
ATOM 1702 C CA . GLN A 1 208 ? -20.248 -11.563 31.701 1.00 95.62 208 GLN A CA 1
ATOM 1703 C C . GLN A 1 208 ? -20.273 -11.094 30.239 1.00 95.62 208 GLN A C 1
ATOM 1705 O O . GLN A 1 208 ? -19.247 -11.168 29.563 1.00 95.62 208 GLN A O 1
ATOM 1710 N N . ASN A 1 209 ? -21.400 -10.545 29.776 1.00 94.88 209 ASN A N 1
ATOM 1711 C CA . ASN A 1 209 ? -21.514 -9.985 28.427 1.00 94.88 209 ASN A CA 1
ATOM 1712 C C . ASN A 1 209 ? -20.529 -8.828 28.217 1.00 94.88 209 ASN A C 1
ATOM 1714 O O . ASN A 1 209 ? -19.796 -8.814 27.230 1.00 94.88 209 ASN A O 1
ATOM 1718 N N . LEU A 1 210 ? -20.449 -7.901 29.178 1.00 93.00 210 LEU A N 1
ATOM 1719 C CA . LEU A 1 210 ? -19.513 -6.779 29.139 1.00 93.00 210 LEU A CA 1
ATOM 1720 C C . LEU A 1 210 ? -18.058 -7.259 29.022 1.00 93.00 210 LEU A C 1
ATOM 1722 O O . LEU A 1 210 ? -17.309 -6.753 28.190 1.00 93.00 210 LEU A O 1
ATOM 1726 N N . ARG A 1 211 ? -17.664 -8.286 29.789 1.00 96.50 211 ARG A N 1
ATOM 1727 C CA . ARG A 1 211 ? -16.326 -8.897 29.678 1.00 96.50 211 ARG A CA 1
ATOM 1728 C C . ARG A 1 211 ? -16.055 -9.467 28.286 1.00 96.50 211 ARG A C 1
ATOM 1730 O O . ARG A 1 211 ? -14.955 -9.271 27.779 1.00 96.50 211 ARG A O 1
ATOM 1737 N N . SER A 1 212 ? -17.034 -10.128 27.667 1.00 95.94 212 SER A N 1
ATOM 1738 C CA . SER A 1 212 ? -16.900 -10.651 26.299 1.00 95.94 212 SER A CA 1
ATOM 1739 C C . SER A 1 212 ? -16.659 -9.528 25.287 1.00 95.94 212 SER A C 1
ATOM 1741 O O . SER A 1 212 ? -15.736 -9.612 24.481 1.00 95.94 212 SER A O 1
ATOM 1743 N N . VAL A 1 213 ? -17.433 -8.439 25.363 1.00 93.25 213 VAL A N 1
ATOM 1744 C CA . VAL A 1 213 ? -17.283 -7.289 24.453 1.00 93.25 213 VAL A CA 1
ATOM 1745 C C . VAL A 1 213 ? -15.940 -6.578 24.664 1.00 93.25 213 VAL A C 1
ATOM 1747 O O . VAL A 1 213 ? -15.276 -6.220 23.692 1.00 93.25 213 VAL A O 1
ATOM 1750 N N . ILE A 1 214 ? -15.488 -6.426 25.915 1.00 93.25 214 ILE A N 1
ATOM 1751 C CA . ILE A 1 214 ? -14.155 -5.883 26.229 1.00 93.25 214 ILE A CA 1
ATOM 1752 C C . ILE A 1 214 ? -13.054 -6.759 25.619 1.00 93.25 214 ILE A C 1
ATOM 1754 O O . ILE A 1 214 ? -12.110 -6.235 25.029 1.00 93.25 214 ILE A O 1
ATOM 1758 N N . GLN A 1 215 ? -13.185 -8.084 25.712 1.00 96.62 215 GLN A N 1
ATOM 1759 C CA . GLN A 1 215 ? -12.215 -9.014 25.139 1.00 96.62 215 GLN A CA 1
ATOM 1760 C C . GLN A 1 215 ? -12.169 -8.925 23.604 1.00 96.62 215 GLN A C 1
ATOM 1762 O O . GLN A 1 215 ? -11.083 -8.923 23.020 1.00 96.62 215 GLN A O 1
ATOM 1767 N N . GLU A 1 216 ? -13.323 -8.801 22.941 1.00 93.81 216 GLU A N 1
ATOM 1768 C CA . GLU A 1 216 ? -13.393 -8.540 21.496 1.00 93.81 216 GLU A CA 1
ATOM 1769 C C . GLU A 1 216 ? -12.689 -7.222 21.125 1.00 93.81 216 GLU A C 1
ATOM 1771 O O . GLU A 1 216 ? -11.873 -7.191 20.199 1.00 93.81 216 GLU A O 1
ATOM 1776 N N . MET A 1 217 ? -12.944 -6.147 21.880 1.00 93.88 217 MET A N 1
ATOM 1777 C CA . MET A 1 217 ? -12.312 -4.838 21.687 1.00 93.88 217 MET A CA 1
ATOM 1778 C C . MET A 1 217 ? -10.786 -4.903 21.862 1.00 93.88 217 MET A C 1
ATOM 1780 O O . MET A 1 217 ? -10.041 -4.326 21.066 1.00 93.88 217 MET A O 1
ATOM 1784 N N . GLU A 1 218 ? -10.292 -5.621 22.872 1.00 94.38 218 GLU A N 1
ATOM 1785 C CA . GLU A 1 218 ? -8.854 -5.835 23.067 1.00 94.38 218 GLU A CA 1
ATOM 1786 C C . GLU A 1 218 ? -8.219 -6.631 21.924 1.00 94.38 218 GLU A C 1
ATOM 1788 O O . GLU A 1 218 ? -7.108 -6.304 21.495 1.00 94.38 218 GLU A O 1
ATOM 1793 N N . GLY A 1 219 ? -8.931 -7.620 21.377 1.00 95.06 219 GLY A N 1
ATOM 1794 C CA . GLY A 1 219 ? -8.513 -8.341 20.175 1.00 95.06 219 GLY A CA 1
ATOM 1795 C C . GLY A 1 219 ? -8.333 -7.411 18.973 1.00 95.06 219 GLY A C 1
ATOM 1796 O O . GLY A 1 219 ? -7.270 -7.407 18.345 1.00 95.06 219 GLY A O 1
ATOM 1797 N N . LEU A 1 220 ? -9.329 -6.564 18.695 1.00 93.19 220 LEU A N 1
ATOM 1798 C CA . LEU A 1 220 ? -9.265 -5.572 17.615 1.00 93.19 220 LEU A CA 1
ATOM 1799 C C . LEU A 1 220 ? -8.126 -4.566 17.825 1.00 93.19 220 LEU A C 1
ATOM 1801 O O . LEU A 1 220 ? -7.355 -4.299 16.904 1.00 93.19 220 LEU A O 1
ATOM 1805 N N . LYS A 1 221 ? -7.952 -4.065 19.052 1.00 95.81 221 LYS A N 1
ATOM 1806 C CA . LYS A 1 221 ? -6.855 -3.159 19.422 1.00 95.81 221 LYS A CA 1
ATOM 1807 C C . LYS A 1 221 ? -5.476 -3.783 19.188 1.00 95.81 221 LYS A C 1
ATOM 1809 O O . LYS A 1 221 ? -4.559 -3.095 18.741 1.00 95.81 221 LYS A O 1
ATOM 1814 N N . ASN A 1 222 ? -5.303 -5.067 19.492 1.00 95.69 222 ASN A N 1
ATOM 1815 C CA . ASN A 1 222 ? -4.044 -5.769 19.241 1.00 95.69 222 ASN A CA 1
ATOM 1816 C C . ASN A 1 222 ? -3.789 -5.968 17.742 1.00 95.69 222 ASN A C 1
ATOM 1818 O O . ASN A 1 222 ? -2.657 -5.777 17.300 1.00 95.69 222 ASN A O 1
ATOM 1822 N N . ASN A 1 223 ? -4.830 -6.273 16.961 1.00 95.75 223 ASN A N 1
ATOM 1823 C CA . ASN A 1 223 ? -4.723 -6.349 15.505 1.00 95.75 223 ASN A CA 1
ATOM 1824 C C . ASN A 1 223 ? -4.319 -4.997 14.898 1.00 95.75 223 ASN A C 1
ATOM 1826 O O . ASN A 1 223 ? -3.403 -4.944 14.081 1.00 95.75 223 ASN A O 1
ATOM 1830 N N . LEU A 1 224 ? -4.926 -3.898 15.360 1.00 92.75 224 LEU A N 1
ATOM 1831 C CA . LEU A 1 224 ? -4.567 -2.545 14.933 1.00 92.75 224 LEU A CA 1
ATOM 1832 C C . LEU A 1 224 ? -3.090 -2.238 15.222 1.00 92.75 224 LEU A C 1
ATOM 1834 O O . LEU A 1 224 ? -2.362 -1.835 14.320 1.00 92.75 224 LEU A O 1
ATOM 1838 N N . LYS A 1 225 ? -2.606 -2.546 16.434 1.00 94.81 225 LYS A N 1
ATOM 1839 C CA . LYS A 1 225 ? -1.180 -2.405 16.785 1.00 94.81 225 LYS A CA 1
ATOM 1840 C C . LYS A 1 225 ? -0.252 -3.237 15.894 1.00 94.81 225 LYS A C 1
ATOM 1842 O O . LYS A 1 225 ? 0.891 -2.846 15.662 1.00 94.81 225 LYS A O 1
ATOM 1847 N N . GLU A 1 226 ? -0.683 -4.413 15.448 1.00 94.69 226 GLU A N 1
ATOM 1848 C CA . GLU A 1 226 ? 0.091 -5.239 14.517 1.00 94.69 226 GLU A CA 1
ATOM 1849 C C . GLU A 1 226 ? 0.131 -4.621 13.112 1.00 94.69 226 GLU A C 1
ATOM 1851 O O . GLU A 1 226 ? 1.198 -4.580 12.492 1.00 94.69 226 GLU A O 1
ATOM 1856 N N . GLN A 1 227 ? -0.991 -4.069 12.638 1.00 94.94 227 GLN A N 1
ATOM 1857 C CA . GLN A 1 227 ? -1.024 -3.299 11.393 1.00 94.94 227 GLN A CA 1
ATOM 1858 C C . GLN A 1 227 ? -0.132 -2.055 11.478 1.00 94.94 227 GLN A C 1
ATOM 1860 O O . GLN A 1 227 ? 0.634 -1.821 10.547 1.00 94.94 227 GLN A O 1
ATOM 1865 N N . ASP A 1 228 ? -0.132 -1.321 12.595 1.00 95.38 228 ASP A N 1
ATOM 1866 C CA . ASP A 1 228 ? 0.749 -0.160 12.802 1.00 95.38 228 ASP A CA 1
ATOM 1867 C C . ASP A 1 228 ? 2.232 -0.537 12.668 1.00 95.38 228 ASP A C 1
ATOM 1869 O O . ASP A 1 228 ? 2.993 0.129 11.965 1.00 95.38 228 ASP A O 1
ATOM 1873 N N . LYS A 1 229 ? 2.650 -1.667 13.259 1.00 96.56 229 LYS A N 1
ATOM 1874 C CA . LYS A 1 229 ? 4.018 -2.192 13.087 1.00 96.56 229 LYS A CA 1
ATOM 1875 C C . LYS A 1 229 ? 4.325 -2.521 11.627 1.00 96.56 229 LYS A C 1
ATOM 1877 O O . LYS A 1 229 ? 5.427 -2.264 11.145 1.00 96.56 229 LYS A O 1
ATOM 1882 N N . ARG A 1 230 ? 3.362 -3.100 10.906 1.00 94.75 230 ARG A N 1
ATOM 1883 C CA . ARG A 1 230 ? 3.511 -3.407 9.479 1.00 94.75 230 ARG A CA 1
ATOM 1884 C C . ARG A 1 230 ? 3.629 -2.135 8.638 1.00 94.75 230 ARG A C 1
ATOM 1886 O O . ARG A 1 230 ? 4.429 -2.119 7.704 1.00 94.75 230 ARG A O 1
ATOM 1893 N N . ILE A 1 231 ? 2.864 -1.094 8.965 1.00 94.69 231 ILE A N 1
ATOM 1894 C CA . ILE A 1 231 ? 2.937 0.221 8.321 1.00 94.69 231 ILE A CA 1
ATOM 1895 C C . ILE A 1 231 ? 4.325 0.828 8.533 1.00 94.69 231 ILE A C 1
ATOM 1897 O O . ILE A 1 231 ? 4.949 1.230 7.553 1.00 94.69 231 ILE A O 1
ATOM 1901 N N . GLU A 1 232 ? 4.849 0.825 9.760 1.00 96.00 232 GLU A N 1
ATOM 1902 C CA . GLU A 1 232 ? 6.192 1.349 10.041 1.00 96.00 232 GLU A CA 1
ATOM 1903 C C . GLU A 1 232 ? 7.293 0.569 9.296 1.00 96.00 232 GLU A C 1
ATOM 1905 O O . GLU A 1 232 ? 8.134 1.181 8.638 1.00 96.00 232 GLU A O 1
ATOM 1910 N N . ASN A 1 233 ? 7.227 -0.767 9.248 1.00 96.00 233 ASN A N 1
ATOM 1911 C CA . ASN A 1 233 ? 8.166 -1.574 8.451 1.00 96.00 233 ASN A CA 1
ATOM 1912 C C . ASN A 1 233 ? 8.107 -1.240 6.947 1.00 96.00 233 ASN A C 1
ATOM 1914 O O . ASN A 1 233 ? 9.127 -1.187 6.255 1.00 96.00 233 ASN A O 1
ATOM 1918 N N . LEU A 1 234 ? 6.901 -1.042 6.403 1.00 95.06 234 LEU A N 1
ATOM 1919 C CA . LEU A 1 234 ? 6.727 -0.668 4.998 1.00 95.06 234 LEU A CA 1
ATOM 1920 C C . LEU A 1 234 ? 7.249 0.744 4.723 1.00 95.06 234 LEU A C 1
ATOM 1922 O O . LEU A 1 234 ? 7.869 0.962 3.684 1.00 95.06 234 LEU A O 1
ATOM 1926 N N . LYS A 1 235 ? 7.040 1.678 5.650 1.00 95.81 235 LYS A N 1
ATOM 1927 C CA . LYS A 1 235 ? 7.542 3.052 5.581 1.00 95.81 235 LYS A CA 1
ATOM 1928 C C . LYS A 1 235 ? 9.070 3.092 5.589 1.00 95.81 235 LYS A C 1
ATOM 1930 O O . LYS A 1 235 ? 9.653 3.785 4.761 1.00 95.81 235 LYS A O 1
ATOM 1935 N N . GLU A 1 236 ? 9.725 2.288 6.426 1.00 95.50 236 GLU A N 1
ATOM 1936 C CA . GLU A 1 236 ? 11.185 2.128 6.398 1.00 95.50 236 GLU A CA 1
ATOM 1937 C C . GLU A 1 236 ? 11.670 1.592 5.041 1.00 95.50 236 GLU A C 1
ATOM 1939 O O . GLU A 1 236 ? 12.586 2.153 4.436 1.00 95.50 236 GLU A O 1
ATOM 1944 N N . LYS A 1 237 ? 11.000 0.569 4.493 1.00 96.69 237 LYS A N 1
ATOM 1945 C CA . LYS A 1 237 ? 11.328 0.034 3.163 1.00 96.69 237 LYS A CA 1
ATOM 1946 C C . LYS A 1 237 ? 11.151 1.070 2.049 1.00 96.69 237 LYS A C 1
ATOM 1948 O O . LYS A 1 237 ? 11.973 1.113 1.135 1.00 96.69 237 LYS A O 1
ATOM 1953 N N . VAL A 1 238 ? 10.101 1.892 2.110 1.00 95.31 238 VAL A N 1
ATOM 1954 C CA . VAL A 1 238 ? 9.889 3.004 1.170 1.00 95.31 238 VAL A CA 1
ATOM 1955 C C . VAL A 1 238 ? 11.025 4.016 1.288 1.00 95.31 238 VAL A C 1
ATOM 1957 O O . VAL A 1 238 ? 11.609 4.354 0.265 1.00 95.31 238 VAL A O 1
ATOM 1960 N N . ASN A 1 239 ? 11.420 4.409 2.501 1.00 96.38 239 ASN A N 1
ATOM 1961 C CA . ASN A 1 239 ? 12.533 5.340 2.711 1.00 96.38 239 ASN A CA 1
ATOM 1962 C C . ASN A 1 239 ? 13.857 4.810 2.128 1.00 96.38 239 ASN A C 1
ATOM 1964 O O . ASN A 1 239 ? 14.581 5.556 1.467 1.00 96.38 239 ASN A O 1
ATOM 1968 N N . ILE A 1 240 ? 14.163 3.520 2.324 1.00 96.44 240 ILE A N 1
ATOM 1969 C CA . ILE A 1 240 ? 15.354 2.874 1.742 1.00 96.44 240 ILE A CA 1
ATOM 1970 C C . ILE A 1 240 ? 15.289 2.909 0.211 1.00 96.44 240 ILE A C 1
ATOM 1972 O O . ILE A 1 240 ? 16.256 3.306 -0.440 1.00 96.44 240 ILE A O 1
ATOM 1976 N N . LEU A 1 241 ? 14.150 2.523 -0.374 1.00 94.75 241 LEU A N 1
ATOM 1977 C CA . LEU A 1 241 ? 13.966 2.533 -1.826 1.00 94.75 241 LEU A CA 1
ATOM 1978 C C . LEU A 1 241 ? 14.034 3.952 -2.400 1.00 94.75 241 LEU A C 1
ATOM 1980 O O . LEU A 1 241 ? 14.630 4.144 -3.454 1.00 94.75 241 LEU A O 1
ATOM 1984 N N . GLU A 1 242 ? 13.474 4.954 -1.725 1.00 93.69 242 GLU A N 1
ATOM 1985 C CA . GLU A 1 242 ? 13.567 6.360 -2.127 1.00 93.69 242 GLU A CA 1
ATOM 1986 C C . GLU A 1 242 ? 15.010 6.873 -2.100 1.00 93.69 242 GLU A C 1
ATOM 1988 O O . GLU A 1 242 ? 15.420 7.585 -3.020 1.00 93.69 242 GLU A O 1
ATOM 1993 N N . ALA A 1 243 ? 15.794 6.495 -1.086 1.00 94.94 243 ALA A N 1
ATOM 1994 C CA . ALA A 1 243 ? 17.215 6.824 -1.012 1.00 94.94 243 ALA A CA 1
ATOM 1995 C C . ALA A 1 243 ? 18.000 6.178 -2.166 1.00 94.94 243 ALA A C 1
ATOM 1997 O O . ALA A 1 243 ? 18.729 6.875 -2.872 1.00 94.94 243 ALA A O 1
ATOM 1998 N N . GLN A 1 244 ? 17.773 4.886 -2.429 1.00 95.50 244 GLN A N 1
ATOM 1999 C CA . GLN A 1 244 ? 18.367 4.182 -3.572 1.00 95.50 244 GLN A CA 1
ATOM 2000 C C . GLN A 1 244 ? 17.972 4.821 -4.908 1.00 95.50 244 GLN A C 1
ATOM 2002 O O . GLN A 1 244 ? 18.805 4.973 -5.796 1.00 95.50 244 GLN A O 1
ATOM 2007 N N . ASN A 1 245 ? 16.716 5.246 -5.061 1.00 92.75 245 ASN A N 1
ATOM 2008 C CA . ASN A 1 245 ? 16.244 5.896 -6.284 1.00 92.75 245 ASN A CA 1
ATOM 2009 C C . ASN A 1 245 ? 16.901 7.270 -6.484 1.00 92.75 245 ASN A C 1
ATOM 2011 O O . ASN A 1 245 ? 17.278 7.626 -7.601 1.00 92.75 245 ASN A O 1
ATOM 2015 N N . LYS A 1 246 ? 17.080 8.040 -5.400 1.00 94.88 246 LYS A N 1
ATOM 2016 C CA . LYS A 1 246 ? 17.843 9.296 -5.431 1.00 94.88 246 LYS A CA 1
ATOM 2017 C C . LYS A 1 246 ? 19.292 9.051 -5.851 1.00 94.88 246 LYS A C 1
ATOM 2019 O O . LYS A 1 246 ? 19.781 9.783 -6.706 1.00 94.88 246 LYS A O 1
ATOM 2024 N N . GLU A 1 247 ? 19.946 8.024 -5.312 1.00 93.19 247 GLU A N 1
ATOM 2025 C CA . GLU A 1 247 ? 21.323 7.666 -5.670 1.00 93.19 247 GLU A CA 1
ATOM 2026 C C . GLU A 1 247 ? 21.455 7.185 -7.123 1.00 93.19 247 GLU A C 1
ATOM 2028 O O . GLU A 1 247 ? 22.322 7.646 -7.861 1.00 93.19 247 GLU A O 1
ATOM 2033 N N . LEU A 1 248 ? 20.554 6.326 -7.600 1.00 93.38 248 LEU A N 1
ATOM 2034 C CA . LEU A 1 248 ? 20.540 5.925 -9.009 1.00 93.38 248 LEU A CA 1
ATOM 2035 C C . LEU A 1 248 ? 20.315 7.131 -9.928 1.00 93.38 248 LEU A C 1
ATOM 2037 O O . LEU A 1 248 ? 20.965 7.257 -10.965 1.00 93.38 248 LEU A O 1
ATOM 2041 N N . LYS A 1 249 ? 19.442 8.066 -9.536 1.00 93.44 249 LYS A N 1
ATOM 2042 C CA . LYS A 1 249 ? 19.198 9.299 -10.292 1.00 93.44 249 LYS A CA 1
ATOM 2043 C C . LYS A 1 249 ? 20.443 10.189 -10.362 1.00 93.44 249 LYS A C 1
ATOM 2045 O O . LYS A 1 249 ? 20.713 10.739 -11.431 1.00 93.44 249 LYS A O 1
ATOM 2050 N N . THR A 1 250 ? 21.213 10.320 -9.278 1.00 93.12 250 THR A N 1
ATOM 2051 C CA . THR A 1 250 ? 22.484 11.066 -9.307 1.00 93.12 250 THR A CA 1
ATOM 2052 C C . THR A 1 250 ? 23.539 10.347 -10.148 1.00 93.12 250 THR A C 1
ATOM 2054 O O . THR A 1 250 ? 24.201 10.997 -10.954 1.00 93.12 250 THR A O 1
ATOM 2057 N N . GLN A 1 251 ? 23.651 9.018 -10.062 1.00 92.12 251 GLN A N 1
ATOM 2058 C CA . GLN A 1 251 ? 24.571 8.233 -10.898 1.00 92.12 251 GLN A CA 1
ATOM 2059 C C . GLN A 1 251 ? 24.247 8.337 -12.397 1.00 92.12 251 GLN A C 1
ATOM 2061 O O . GLN A 1 251 ? 25.152 8.497 -13.222 1.00 92.12 251 GLN A O 1
ATOM 2066 N N . VAL A 1 252 ? 22.963 8.294 -12.769 1.00 87.81 252 VAL A N 1
ATOM 2067 C CA . VAL A 1 252 ? 22.520 8.497 -14.158 1.00 87.81 252 VAL A CA 1
ATOM 2068 C C . VAL A 1 252 ? 22.839 9.915 -14.627 1.00 87.81 252 VAL A C 1
ATOM 2070 O O . VAL A 1 252 ? 23.355 10.078 -15.732 1.00 87.81 252 VAL A O 1
ATOM 2073 N N . ALA A 1 253 ? 22.606 10.935 -13.793 1.00 89.44 253 ALA A N 1
ATOM 2074 C CA . ALA A 1 253 ? 22.964 12.315 -14.118 1.00 89.44 253 ALA A CA 1
ATOM 2075 C C . ALA A 1 253 ? 24.475 12.457 -14.379 1.00 89.44 253 ALA A C 1
ATOM 2077 O O . ALA A 1 253 ? 24.862 12.931 -15.446 1.00 89.44 253 ALA A O 1
ATOM 2078 N N . LEU A 1 254 ? 25.323 11.930 -13.489 1.00 87.38 254 LEU A N 1
ATOM 2079 C CA . LEU A 1 254 ? 26.783 11.932 -13.649 1.00 87.38 254 LEU A CA 1
ATOM 2080 C C . LEU A 1 254 ? 27.242 11.179 -14.907 1.00 87.38 254 LEU A C 1
ATOM 2082 O O . LEU A 1 254 ? 28.141 11.630 -15.619 1.00 87.38 254 LEU A O 1
ATOM 2086 N N . SER A 1 255 ? 26.614 10.045 -15.220 1.00 83.94 255 SER A N 1
ATOM 2087 C CA . SER A 1 255 ? 26.914 9.269 -16.430 1.00 83.94 255 SER A CA 1
ATOM 2088 C C . SER A 1 255 ? 26.502 10.023 -17.702 1.00 83.94 255 SER A C 1
ATOM 2090 O O . SER A 1 255 ? 27.235 10.032 -18.694 1.00 83.94 255 SER A O 1
ATOM 2092 N N . SER A 1 256 ? 25.358 10.713 -17.671 1.00 79.19 256 SER A N 1
ATOM 2093 C CA . SER A 1 256 ? 24.883 11.557 -18.775 1.00 79.19 256 SER A CA 1
ATOM 2094 C C . SER A 1 256 ? 25.771 12.789 -19.000 1.00 79.19 256 SER A C 1
ATOM 2096 O O . SER A 1 256 ? 26.022 13.193 -20.135 1.00 79.19 256 SER A O 1
ATOM 2098 N N . GLU A 1 257 ? 26.324 13.348 -17.926 1.00 75.12 257 GLU A N 1
ATOM 2099 C CA . GLU A 1 257 ? 27.245 14.478 -17.980 1.00 75.12 257 GLU A CA 1
ATOM 2100 C C . GLU A 1 257 ? 28.624 14.036 -18.488 1.00 75.12 257 GLU A C 1
ATOM 2102 O O . GLU A 1 257 ? 29.168 14.625 -19.418 1.00 75.12 257 GLU A O 1
ATOM 2107 N N . THR A 1 258 ? 29.138 12.906 -17.992 1.00 70.00 258 THR A N 1
ATOM 2108 C CA . THR A 1 258 ? 30.405 12.306 -18.445 1.00 70.00 258 THR A CA 1
ATOM 2109 C C . THR A 1 258 ? 30.374 11.939 -19.932 1.00 70.00 258 THR A C 1
ATOM 2111 O O . THR A 1 258 ? 31.370 12.113 -20.639 1.00 70.00 258 THR A O 1
ATOM 2114 N N . THR A 1 259 ? 29.243 11.438 -20.437 1.00 60.62 259 THR A N 1
ATOM 2115 C CA . THR A 1 259 ? 29.073 11.126 -21.866 1.00 60.62 259 THR A CA 1
ATOM 2116 C C . THR A 1 259 ? 28.985 12.391 -22.720 1.00 60.62 259 THR A C 1
ATOM 2118 O O . THR A 1 259 ? 29.659 12.453 -23.748 1.00 60.62 259 THR A O 1
ATOM 2121 N N . ARG A 1 260 ? 28.283 13.443 -22.273 1.00 57.88 260 ARG A N 1
ATOM 2122 C CA . ARG A 1 260 ? 28.311 14.763 -22.932 1.00 57.88 260 ARG A CA 1
ATOM 2123 C C . ARG A 1 260 ? 29.722 15.346 -23.010 1.00 57.88 260 ARG A C 1
ATOM 2125 O O . ARG A 1 260 ? 30.129 15.770 -24.084 1.00 57.88 260 ARG A O 1
ATOM 2132 N N . THR A 1 261 ? 30.503 15.306 -21.932 1.00 54.81 261 THR A N 1
ATOM 2133 C CA . THR A 1 261 ? 31.867 15.870 -21.906 1.00 54.81 261 THR A CA 1
ATOM 2134 C C . THR A 1 261 ? 32.838 15.117 -22.824 1.00 54.81 261 THR A C 1
ATOM 2136 O O . THR A 1 261 ? 33.740 15.725 -23.398 1.00 54.81 261 THR A O 1
ATOM 2139 N N . LYS A 1 262 ? 32.646 13.803 -23.021 1.00 54.12 262 LYS A N 1
ATOM 2140 C CA . LYS A 1 262 ? 33.434 13.006 -23.981 1.00 54.12 262 LYS A CA 1
ATOM 2141 C C . LYS A 1 262 ? 33.028 13.259 -25.438 1.00 54.12 262 LYS A C 1
ATOM 2143 O O . LYS A 1 262 ? 33.904 13.291 -26.296 1.00 54.12 262 LYS A O 1
ATOM 2148 N N . VAL A 1 263 ? 31.742 13.487 -25.719 1.00 48.69 263 VAL A N 1
ATOM 2149 C CA . VAL A 1 263 ? 31.251 13.836 -27.069 1.00 48.69 263 VAL A CA 1
ATOM 2150 C C . VAL A 1 263 ? 31.624 15.277 -27.447 1.00 48.69 263 VAL A C 1
ATOM 2152 O O . VAL A 1 263 ? 31.991 15.533 -28.590 1.00 48.69 263 VAL A O 1
ATOM 2155 N N . SER A 1 264 ? 31.664 16.202 -26.483 1.00 50.91 264 SER A N 1
ATOM 2156 C CA . SER A 1 264 ? 32.148 17.579 -26.684 1.00 50.91 264 SER A CA 1
ATOM 2157 C C . SER A 1 264 ? 33.669 17.689 -26.872 1.00 50.91 264 SER A C 1
ATOM 2159 O O . SER A 1 264 ? 34.178 18.784 -27.093 1.00 50.91 264 SER A O 1
ATOM 2161 N N . LYS A 1 265 ? 34.409 16.573 -26.803 1.00 49.97 265 LYS A N 1
ATOM 2162 C CA . LYS A 1 265 ? 35.845 16.501 -27.110 1.00 49.97 265 LYS A CA 1
ATOM 2163 C C . LYS A 1 265 ? 36.102 15.841 -28.471 1.00 49.97 265 LYS A C 1
ATOM 2165 O O . LYS A 1 265 ? 37.125 15.196 -28.669 1.00 49.97 265 LYS A O 1
ATOM 2170 N N . ALA A 1 266 ? 35.181 15.995 -29.421 1.00 46.31 266 ALA A N 1
ATOM 2171 C CA . ALA A 1 266 ? 35.486 15.789 -30.828 1.00 46.31 266 ALA A CA 1
ATOM 2172 C C . ALA A 1 266 ? 36.284 17.002 -31.338 1.00 46.31 266 ALA A C 1
ATOM 2174 O O . ALA A 1 266 ? 35.727 18.062 -31.588 1.00 46.31 266 ALA A O 1
ATOM 2175 N N . VAL A 1 267 ? 37.605 16.824 -31.426 1.00 45.16 267 VAL A N 1
ATOM 2176 C CA . VAL A 1 267 ? 38.491 17.461 -32.413 1.00 45.16 267 VAL A CA 1
ATOM 2177 C C . VAL A 1 267 ? 38.231 18.963 -32.642 1.00 45.16 267 VAL A C 1
ATOM 2179 O O . VAL A 1 267 ? 37.725 19.374 -33.680 1.00 45.16 267 VAL A O 1
ATOM 2182 N N . SER A 1 268 ? 38.687 19.813 -31.716 1.00 43.19 268 SER A N 1
ATOM 2183 C CA . SER A 1 268 ? 39.175 21.134 -32.133 1.00 43.19 268 SER A CA 1
ATOM 2184 C C . SER A 1 268 ? 40.501 20.924 -32.861 1.00 43.19 268 SER A C 1
ATOM 2186 O O . SER A 1 268 ? 41.570 21.067 -32.271 1.00 43.19 268 SER A O 1
ATOM 2188 N N . THR A 1 269 ? 40.451 20.593 -34.152 1.00 47.91 269 THR A N 1
ATOM 2189 C CA . THR A 1 269 ? 41.543 20.917 -35.080 1.00 47.91 269 THR A CA 1
ATOM 2190 C C . THR A 1 269 ? 41.530 22.426 -35.303 1.00 47.91 269 THR A C 1
ATOM 2192 O O . THR A 1 269 ? 41.205 22.915 -36.379 1.00 47.91 269 THR A O 1
ATOM 2195 N N . SER A 1 270 ? 41.863 23.191 -34.267 1.00 39.22 270 SER A N 1
ATOM 2196 C CA . SER A 1 270 ? 42.512 24.484 -34.458 1.00 39.22 270 SER A CA 1
ATOM 2197 C C . SER A 1 270 ? 44.014 24.228 -34.377 1.00 39.22 270 SER A C 1
ATOM 2199 O O . SER A 1 270 ? 44.702 24.689 -33.465 1.00 39.22 270 SER A O 1
ATOM 2201 N N . GLU A 1 271 ? 44.494 23.381 -35.286 1.00 41.22 271 GLU A N 1
ATOM 2202 C CA . GLU A 1 271 ? 45.909 23.248 -35.573 1.00 41.22 271 GLU A CA 1
ATOM 2203 C C . GLU A 1 271 ? 46.373 24.517 -36.287 1.00 41.22 271 GLU A C 1
ATOM 2205 O O . GLU A 1 271 ? 45.740 24.989 -37.226 1.00 41.22 271 GLU A O 1
ATOM 2210 N N . LEU A 1 272 ? 47.506 25.024 -35.807 1.00 44.84 272 LEU A N 1
ATOM 2211 C CA . LEU A 1 272 ? 48.547 25.649 -36.612 1.00 44.84 272 LEU A CA 1
ATOM 2212 C C . LEU A 1 272 ? 48.090 26.821 -37.488 1.00 44.84 272 LEU A C 1
ATOM 2214 O O . LEU A 1 272 ? 47.701 26.690 -38.645 1.00 44.84 272 LEU A O 1
ATOM 2218 N N . LYS A 1 273 ? 48.315 28.022 -36.949 1.00 44.97 273 LYS A N 1
ATOM 2219 C CA . LYS A 1 273 ? 48.636 29.195 -37.760 1.00 44.97 273 LYS A CA 1
ATOM 2220 C C . LYS A 1 273 ? 49.837 28.862 -38.660 1.00 44.97 273 LYS A C 1
ATOM 2222 O O . LYS A 1 273 ? 50.980 29.055 -38.264 1.00 44.97 273 LYS A O 1
ATOM 2227 N N . THR A 1 274 ? 49.586 28.363 -39.861 1.00 46.25 274 THR A N 1
ATOM 2228 C CA . THR A 1 274 ? 50.497 28.525 -40.993 1.00 46.25 274 THR A CA 1
ATOM 2229 C C . THR A 1 274 ? 49.842 29.514 -41.933 1.00 46.25 274 THR A C 1
ATOM 2231 O O . THR A 1 274 ? 48.982 29.170 -42.744 1.00 46.25 274 THR A O 1
ATOM 2234 N N . GLU A 1 275 ? 50.217 30.773 -41.748 1.00 47.88 275 GLU A N 1
ATOM 2235 C CA . GLU A 1 275 ? 49.946 31.855 -42.678 1.00 47.88 275 GLU A CA 1
ATOM 2236 C C . GLU A 1 275 ? 50.372 31.444 -44.099 1.00 47.88 275 GLU A C 1
ATOM 2238 O O . GLU A 1 275 ? 51.507 31.035 -44.338 1.00 47.88 275 GLU A O 1
ATOM 2243 N N . GLY A 1 276 ? 49.447 31.565 -45.053 1.00 53.25 276 GLY A N 1
ATOM 2244 C CA . GLY A 1 276 ? 49.794 31.883 -46.439 1.00 53.25 276 GLY A CA 1
ATOM 2245 C C . GLY A 1 276 ? 50.156 30.755 -47.409 1.00 53.25 276 GLY A C 1
ATOM 2246 O O . GLY A 1 276 ? 50.705 31.071 -48.463 1.00 53.25 276 GLY A O 1
ATOM 2247 N N . ILE A 1 277 ? 49.849 29.478 -47.154 1.00 55.94 277 ILE A N 1
ATOM 2248 C CA . ILE A 1 277 ? 50.127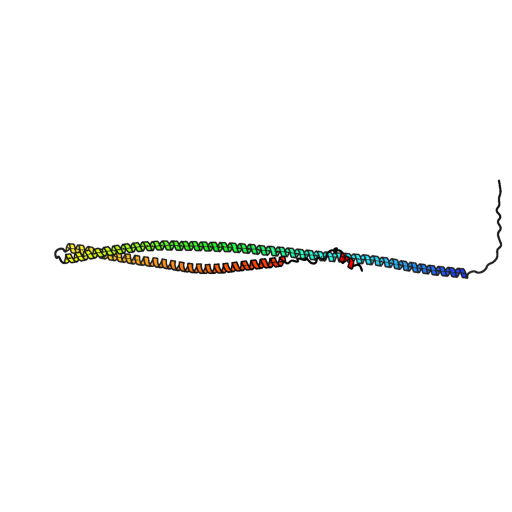 28.418 -48.146 1.00 55.94 277 ILE A CA 1
ATOM 2249 C C . ILE A 1 277 ? 48.840 27.957 -48.835 1.00 55.94 277 ILE A C 1
ATOM 2251 O O . ILE A 1 277 ? 47.978 27.316 -48.241 1.00 55.94 277 ILE A O 1
ATOM 2255 N N . SER A 1 278 ? 48.736 28.293 -50.125 1.00 59.06 278 SER A N 1
ATOM 2256 C CA . SER A 1 278 ? 47.671 27.839 -51.024 1.00 59.06 278 SER A CA 1
ATOM 2257 C C . SER A 1 278 ? 47.576 26.298 -51.041 1.00 59.06 278 SER A C 1
ATOM 2259 O O . SER A 1 278 ? 48.618 25.638 -51.141 1.00 59.06 278 SER A O 1
ATOM 2261 N N . PRO A 1 279 ? 46.362 25.704 -51.023 1.00 58.75 279 PRO A N 1
ATOM 2262 C CA . PRO A 1 279 ? 46.129 24.251 -50.947 1.00 58.75 279 PRO A CA 1
ATOM 2263 C C . PRO A 1 279 ? 46.805 23.394 -52.034 1.00 58.75 279 PRO A C 1
ATOM 2265 O O . PRO A 1 279 ? 46.853 22.172 -51.924 1.00 58.75 279 PRO A O 1
ATOM 2268 N N . TYR A 1 280 ? 47.352 24.012 -53.082 1.00 63.50 280 TYR A N 1
ATOM 2269 C CA . TYR A 1 280 ? 47.977 23.337 -54.221 1.00 63.50 280 TYR A CA 1
ATOM 2270 C C . TYR A 1 280 ? 49.483 23.064 -54.055 1.00 63.50 280 TYR A C 1
ATOM 2272 O O . TYR A 1 280 ? 50.099 22.467 -54.938 1.00 63.50 280 TYR A O 1
ATOM 2280 N N . PHE A 1 281 ? 50.104 23.446 -52.935 1.00 63.78 281 PHE A N 1
ATOM 2281 C CA . PHE A 1 281 ? 51.562 23.340 -52.780 1.00 63.78 281 PHE A CA 1
ATOM 2282 C C . PHE A 1 281 ? 52.088 21.889 -52.745 1.00 63.78 281 PHE A C 1
ATOM 2284 O O . PHE A 1 281 ? 53.210 21.625 -53.179 1.00 63.78 281 PHE A O 1
ATOM 2291 N N . MET A 1 282 ? 51.276 20.917 -52.304 1.00 63.12 282 MET A N 1
ATOM 2292 C CA . MET A 1 282 ? 51.664 19.496 -52.318 1.00 63.12 282 MET A CA 1
ATOM 2293 C C . MET A 1 282 ? 51.773 18.913 -53.736 1.00 63.12 282 MET A C 1
ATOM 2295 O O . MET A 1 282 ? 52.568 18.002 -53.957 1.00 63.12 282 MET A O 1
ATOM 2299 N N . LEU A 1 283 ? 51.056 19.473 -54.716 1.00 62.09 283 LEU A N 1
ATOM 2300 C CA . LEU A 1 283 ? 51.084 18.997 -56.104 1.00 62.09 283 LEU A CA 1
ATOM 2301 C C . LEU A 1 283 ? 52.364 19.409 -56.850 1.00 62.09 283 LEU A C 1
ATOM 2303 O O . LEU A 1 283 ? 52.737 18.770 -57.830 1.00 62.09 283 LEU A O 1
ATOM 2307 N N . ILE A 1 284 ? 53.084 20.425 -56.363 1.00 58.03 284 ILE A N 1
ATOM 2308 C CA . ILE A 1 284 ? 54.324 20.913 -56.989 1.00 58.03 284 ILE A CA 1
ATOM 2309 C C . ILE A 1 284 ? 55.517 19.990 -56.678 1.00 58.03 284 ILE A C 1
ATOM 2311 O O . ILE A 1 284 ? 56.467 19.930 -57.454 1.00 58.03 284 ILE A O 1
ATOM 2315 N N . ARG A 1 285 ? 55.465 19.199 -55.597 1.00 56.34 285 ARG A N 1
ATOM 2316 C CA . ARG A 1 285 ? 56.550 18.267 -55.228 1.00 56.34 285 ARG A CA 1
ATOM 2317 C C . ARG A 1 285 ? 56.548 16.943 -55.998 1.00 56.34 285 ARG A C 1
ATOM 2319 O O . ARG A 1 285 ? 57.512 16.196 -55.879 1.00 56.34 285 ARG A O 1
ATOM 2326 N N . LEU A 1 286 ? 55.510 16.662 -56.787 1.00 56.00 286 LEU A N 1
ATOM 2327 C CA . LEU A 1 286 ? 55.364 15.404 -57.533 1.00 56.00 286 LEU A CA 1
ATOM 2328 C C . LEU A 1 286 ? 55.779 15.503 -59.011 1.00 56.00 286 LEU A C 1
ATOM 2330 O O . LEU A 1 286 ? 55.659 14.524 -59.740 1.00 56.00 286 LEU A O 1
ATOM 2334 N N . ARG A 1 287 ? 56.302 16.653 -59.460 1.00 50.88 287 ARG A N 1
ATOM 2335 C CA . ARG A 1 287 ? 57.036 16.756 -60.732 1.00 50.88 287 ARG A CA 1
ATOM 2336 C C . ARG A 1 287 ? 58.536 16.843 -60.468 1.00 50.88 287 ARG A C 1
ATOM 2338 O O . ARG A 1 287 ? 59.093 17.933 -60.357 1.00 50.88 287 ARG A O 1
ATOM 2345 N N . LYS A 1 288 ? 59.174 15.682 -60.396 1.00 45.56 288 LYS A N 1
ATOM 2346 C CA . LYS A 1 288 ? 60.548 15.458 -60.848 1.00 45.56 288 LYS A CA 1
ATOM 2347 C C . LYS A 1 288 ? 60.581 14.132 -61.582 1.00 45.56 288 LYS A C 1
ATOM 2349 O O . LYS A 1 288 ? 59.908 13.202 -61.091 1.00 45.56 288 LYS A O 1
#

Organism: Cebus imitator (NCBI:txid2715852)

InterPro domains:
  IPR051375 Tuftelin/GRINL1A/MYZAP/CCD68 [PTHR23171] (1-261)

pLDDT: mean 84.08, std 18.72, range [31.86, 98.06]

Secondary structure (DSSP, 8-state):
-------------------HHHHHHHHHHHHHHHHHHHHHHHHHHHHHHHHHHHHHHHHHHHHHHHHHHHHHHHHHHHHHHHHHHHHHHHHHHHHHHHHHHHHHHHHHHHHHHHHHHHHHHHHHHHHHHHHHHHHHHHHHHHHHHHHHHHHHHHHHHHHHHHHHHHHHHHHHHTSTT-HHHHHHHHHHHHHHHHHHHHHHHHHHHHHHHHHHHHHHHHHHHHHHHHHHHHHHHHHHHHHHHHHHHHHHHHHHHHHHHHHHHHHTTS--------TT--TTHHHHTT--

Radius of gyration: 71.01 Å; chains: 1; bounding box: 138×54×222 Å

Foldseek 3Di:
DDDDDDDDDDDDDDDDDDDPVVVVVVVVVVVVVVVVVVVVVVVVVVVVVVVVVVVVVVVVVVVVVVVVVVVVVVVVVVVVVVVVVVVVVVVVVVVVVVVVVVVVVVVVVVVVVVVVVVVVVVVVVVVVVLVVVLVVLVVVLVVLVVVLVVLVVVLVVLVVVLVVLVVVLVVVVVPPPDPPVNVVSVVVSVVSVVVSVVSVVVSVVSVVVSVVSVVVSVVSVVVVVVVVVVVVVVVVVVVVVVVVVVVVVVVVVVVVVVVVVVVVPPDPPPDDDPPDDDPCPVVVVPPD